Protein AF-0000000083106222 (afdb_homodimer)

Organism: NCBI:txid1720316

Nearest PDB structures (foldseek):
  1y9k-assembly3_C  TM=7.001E-01  e=6.269E-07  Bacillus cereus ATCC 14579
  1yvk-assembly1_D  TM=7.222E-01  e=2.468E-06  Bacillus subtilis subsp. subtilis str. 168
  3pp9-assembly2_B  TM=6.491E-01  e=3.167E-06  Bacillus anthracis str. Ames
  3pp9-assembly1_A-2  TM=6.780E-01  e=5.905E-06  Bacillus anthracis str. Ames
  2ozh-assembly1_A-2  TM=5.572E-01  e=1.933E-04  Xanthomonas campestris pv. campestris

Secondary structure (DSSP, 8-state):
--EEEEE--GGGHHHHHHHHHHHHHHHHHHTT--GGGPPPHHHHHHHHHHHHHHSEEEEEEETTEEEEEEEEEEETTTEEEEEEEEE-GGG-SSSHHHHHHHHHHHHHHHTT--EEEEEE-TT-HHHHHHHHHTT--EEEEEEEEEESSGGG----EEEETTEEEEE-/--EEEEE--GGGHHHHHHHHHHHHHHHHHHTT--GGGPPPHHHHHHHHHHHHHHEEEEEEEETTEEEEEEEEEEETTTEEEEEEEEE-GGG-SSSHHHHHHHHHHHHHHHTT--EEEEEE-TT-HHHHHHHHHTT--EEEEEEEEEESSGGG----EEEETTEEEEE-

Radius of gyration: 21.91 Å; Cα contacts (8 Å, |Δi|>4): 582; chains: 2; bounding box: 45×63×48 Å

Structure (mmCIF, N/CA/C/O backbone):
data_AF-0000000083106222-model_v1
#
loop_
_entity.id
_entity.type
_entity.pdbx_description
1 polymer 'GNAT family N-acetyltransferase'
#
loop_
_atom_site.group_PDB
_atom_site.id
_atom_site.type_symbol
_atom_site.label_atom_id
_atom_site.label_alt_id
_atom_site.label_comp_id
_atom_site.label_asym_id
_atom_site.label_entity_id
_atom_site.label_seq_id
_atom_site.pdbx_PDB_ins_code
_atom_site.Cartn_x
_atom_site.Cartn_y
_atom_site.Cartn_z
_atom_site.occupancy
_atom_site.B_iso_or_equiv
_atom_site.auth_seq_id
_atom_site.auth_comp_id
_atom_site.auth_asym_id
_atom_site.auth_atom_id
_atom_site.pdbx_PDB_model_num
ATOM 1 N N . MET A 1 1 ? 16.375 -31.828 -12.242 1 59.28 1 MET A N 1
ATOM 2 C CA . MET A 1 1 ? 15.461 -31.234 -13.203 1 59.28 1 MET A CA 1
ATOM 3 C C . MET A 1 1 ? 15.289 -29.734 -12.945 1 59.28 1 MET A C 1
ATOM 5 O O . MET A 1 1 ? 15.156 -29.312 -11.797 1 59.28 1 MET A O 1
ATOM 9 N N . LYS A 1 2 ? 15.68 -28.719 -13.93 1 87.12 2 LYS A N 1
ATOM 10 C CA . LYS A 1 2 ? 16.188 -27.406 -13.508 1 87.12 2 LYS A CA 1
ATOM 11 C C . LYS A 1 2 ? 15.094 -26.344 -13.586 1 87.12 2 LYS A C 1
ATOM 13 O O . LYS A 1 2 ? 14.398 -26.25 -14.594 1 87.12 2 LYS A O 1
ATOM 18 N N . MET A 1 3 ? 14.555 -25.828 -12.586 1 96.5 3 MET A N 1
ATOM 19 C CA . MET A 1 3 ? 13.586 -24.734 -12.562 1 96.5 3 MET A CA 1
ATOM 20 C C . MET A 1 3 ? 14.211 -23.438 -13.062 1 96.5 3 MET A C 1
ATOM 22 O O . MET A 1 3 ? 15.383 -23.156 -12.789 1 96.5 3 MET A O 1
ATOM 26 N N . LYS A 1 4 ? 13.438 -22.719 -13.938 1 98 4 LYS A N 1
ATOM 27 C CA . LYS A 1 4 ? 13.891 -21.406 -14.391 1 98 4 LYS A CA 1
ATOM 28 C C . LYS A 1 4 ? 12.734 -20.422 -14.477 1 98 4 LYS A C 1
ATOM 30 O O . LYS A 1 4 ? 11.57 -20.828 -14.461 1 98 4 LYS A O 1
ATOM 35 N N . LEU A 1 5 ? 13.039 -19.141 -14.523 1 98.62 5 LEU A N 1
ATOM 36 C CA . LEU A 1 5 ? 12.078 -18.078 -14.773 1 98.62 5 LEU A CA 1
ATOM 37 C C . LEU A 1 5 ? 12.297 -17.469 -16.141 1 98.62 5 LEU A C 1
ATOM 39 O O . LEU A 1 5 ? 13.43 -17.219 -16.547 1 98.62 5 LEU A O 1
ATOM 43 N N . ARG A 1 6 ? 11.211 -17.312 -16.844 1 98.06 6 ARG A N 1
ATOM 44 C CA . ARG A 1 6 ? 11.266 -16.688 -18.172 1 98.06 6 ARG A CA 1
ATOM 45 C C . ARG A 1 6 ? 10.398 -15.438 -18.219 1 98.06 6 ARG A C 1
ATOM 47 O O . ARG A 1 6 ? 9.219 -15.484 -17.844 1 98.06 6 ARG A O 1
ATOM 54 N N . VAL A 1 7 ? 10.93 -14.312 -18.734 1 98.44 7 VAL A N 1
ATOM 55 C CA . VAL A 1 7 ? 10.148 -13.086 -18.859 1 98.44 7 VAL A CA 1
ATOM 56 C C . VAL A 1 7 ? 9.086 -13.266 -19.938 1 98.44 7 VAL A C 1
ATOM 58 O O . VAL A 1 7 ? 9.383 -13.742 -21.047 1 98.44 7 VAL A O 1
ATOM 61 N N . CYS A 1 8 ? 7.875 -12.914 -19.594 1 98.06 8 CYS A N 1
ATOM 62 C CA . CYS A 1 8 ? 6.746 -13.047 -20.516 1 98.06 8 CYS A CA 1
ATOM 63 C C . CYS A 1 8 ? 6.785 -11.953 -21.578 1 98.06 8 CYS A C 1
ATOM 65 O O . CYS A 1 8 ? 7.328 -10.875 -21.344 1 98.06 8 CYS A O 1
ATOM 67 N N . ASP A 1 9 ? 6.254 -12.297 -22.75 1 97.38 9 ASP A N 1
ATOM 68 C CA . ASP A 1 9 ? 5.926 -11.328 -23.781 1 97.38 9 ASP A CA 1
ATOM 69 C C . ASP A 1 9 ? 4.508 -11.547 -24.312 1 97.38 9 ASP A C 1
ATOM 71 O O . ASP A 1 9 ? 3.75 -12.344 -23.75 1 97.38 9 ASP A O 1
ATOM 75 N N . ASP A 1 10 ? 4.133 -10.789 -25.312 1 96.75 10 ASP A N 1
ATOM 76 C CA . ASP A 1 10 ? 2.758 -10.797 -25.797 1 96.75 10 ASP A CA 1
ATOM 77 C C . ASP A 1 10 ? 2.348 -12.188 -26.266 1 96.75 10 ASP A C 1
ATOM 79 O O . ASP A 1 10 ? 1.172 -12.547 -26.203 1 96.75 10 ASP A O 1
ATOM 83 N N . ASN A 1 11 ? 3.279 -12.977 -26.656 1 97.38 11 ASN A N 1
ATOM 84 C CA . ASN A 1 11 ? 2.986 -14.297 -27.219 1 97.38 11 ASN A CA 1
ATOM 85 C C . ASN A 1 11 ? 2.598 -15.289 -26.125 1 97.38 11 ASN A C 1
ATOM 87 O O . ASN A 1 11 ? 2.1 -16.375 -26.422 1 97.38 11 ASN A O 1
ATOM 91 N N . ASP A 1 12 ? 2.717 -14.875 -24.875 1 98.38 12 ASP A N 1
ATOM 92 C CA . ASP A 1 12 ? 2.471 -15.797 -23.766 1 98.38 12 ASP A CA 1
ATOM 93 C C . ASP A 1 12 ? 1.061 -15.617 -23.219 1 98.38 12 ASP A C 1
ATOM 95 O O . ASP A 1 12 ? 0.71 -16.219 -22.188 1 98.38 12 ASP A O 1
ATOM 99 N N . LYS A 1 13 ? 0.288 -14.828 -23.859 1 98.31 13 LYS A N 1
ATOM 100 C CA . LYS A 1 13 ? -1.042 -14.5 -23.359 1 98.31 13 LYS A CA 1
ATOM 101 C C . LYS A 1 13 ? -1.875 -15.758 -23.141 1 98.31 13 LYS A C 1
ATOM 103 O O . LYS A 1 13 ? -2.539 -15.906 -22.109 1 98.31 13 LYS A O 1
ATOM 108 N N . ASN A 1 14 ? -1.828 -16.641 -24.031 1 97.88 14 ASN A N 1
ATOM 109 C CA . ASN A 1 14 ? -2.645 -17.859 -23.969 1 97.88 14 ASN A CA 1
ATOM 110 C C . ASN A 1 14 ? -2.244 -18.734 -22.781 1 97.88 14 ASN A C 1
ATOM 112 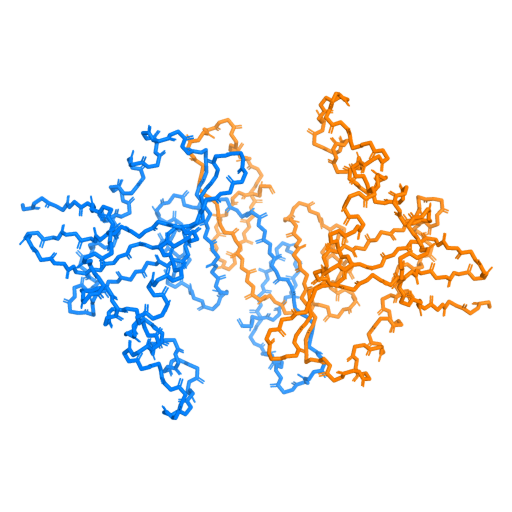O O . ASN A 1 14 ? -3.055 -19.516 -22.281 1 97.88 14 ASN A O 1
ATOM 116 N N . ILE A 1 15 ? -1.027 -18.641 -22.344 1 98 15 ILE A N 1
ATOM 117 C CA . ILE A 1 15 ? -0.522 -19.453 -21.234 1 98 15 ILE A CA 1
ATOM 118 C C . ILE A 1 15 ? -0.836 -18.75 -19.906 1 98 15 ILE A C 1
ATOM 120 O O . ILE A 1 15 ? -1.285 -19.391 -18.953 1 98 15 ILE A O 1
ATOM 124 N N . VAL A 1 16 ? -0.695 -17.453 -19.859 1 98.62 16 VAL A N 1
ATOM 125 C CA . VAL A 1 16 ? -0.716 -16.719 -18.594 1 98.62 16 VAL A CA 1
ATOM 126 C C . VAL A 1 16 ? -2.148 -16.312 -18.266 1 98.62 16 VAL A C 1
ATOM 128 O O . VAL A 1 16 ? -2.551 -16.328 -17.094 1 98.62 16 VAL A O 1
ATOM 131 N N . ALA A 1 17 ? -2.945 -15.969 -19.25 1 98.75 17 ALA A N 1
ATOM 132 C CA . ALA A 1 17 ? -4.293 -15.453 -19.031 1 98.75 17 ALA A CA 1
ATOM 133 C C . ALA A 1 17 ? -5.145 -16.453 -18.266 1 98.75 17 ALA A C 1
ATOM 135 O O . ALA A 1 17 ? -5.805 -16.109 -17.281 1 98.75 17 ALA A O 1
ATOM 136 N N . PRO A 1 18 ? -5.141 -17.734 -18.656 1 98.44 18 PRO A N 1
ATOM 137 C CA . PRO A 1 18 ? -5.906 -18.703 -17.859 1 98.44 18 PRO A CA 1
ATOM 138 C C . PRO A 1 18 ? -5.434 -18.797 -16.406 1 98.44 18 PRO A C 1
ATOM 140 O O . PRO A 1 18 ? -6.242 -19.031 -15.508 1 98.44 18 PRO A O 1
ATOM 143 N N . MET A 1 19 ? -4.16 -18.641 -16.203 1 98.62 19 MET A N 1
ATOM 144 C CA . MET A 1 19 ? -3.627 -18.672 -14.844 1 98.62 19 MET A CA 1
ATOM 145 C C . MET A 1 19 ? -4.102 -17.453 -14.047 1 98.62 19 MET A C 1
ATOM 147 O O . MET A 1 19 ? -4.402 -17.562 -12.859 1 98.62 19 MET A O 1
ATOM 151 N N . ILE A 1 20 ? -4.145 -16.312 -14.703 1 98.62 20 ILE A N 1
ATOM 152 C CA . ILE A 1 20 ? -4.656 -15.102 -14.062 1 98.62 20 ILE A CA 1
ATOM 153 C C . ILE A 1 20 ? -6.105 -15.312 -13.633 1 98.62 20 ILE A C 1
ATOM 155 O O . ILE A 1 20 ? -6.488 -14.969 -12.516 1 98.62 20 ILE A O 1
ATOM 159 N N . VAL A 1 21 ? -6.863 -15.93 -14.516 1 98.25 21 VAL A N 1
ATOM 160 C CA . VAL A 1 21 ? -8.258 -16.219 -14.219 1 98.25 21 VAL A CA 1
ATOM 161 C C . VAL A 1 21 ? -8.352 -17.109 -12.984 1 98.25 21 VAL A C 1
ATOM 163 O O . VAL A 1 21 ? -9.156 -16.859 -12.086 1 98.25 21 VAL A O 1
ATOM 166 N N . GLU A 1 22 ? -7.539 -18.125 -12.914 1 97.56 22 GLU A N 1
ATOM 167 C CA . GLU A 1 22 ? -7.539 -19.031 -11.766 1 97.56 22 GLU A CA 1
ATOM 168 C C . GLU A 1 22 ? -7.172 -18.281 -10.484 1 97.56 22 GLU A C 1
ATOM 170 O O . GLU A 1 22 ? -7.789 -18.5 -9.438 1 97.56 22 GLU A O 1
ATOM 175 N N . LEU A 1 23 ? -6.219 -17.438 -10.586 1 97.25 23 LEU A N 1
ATOM 176 C CA . LEU A 1 23 ? -5.789 -16.641 -9.445 1 97.25 23 LEU A CA 1
ATOM 177 C C . LEU A 1 23 ? -6.926 -15.758 -8.938 1 97.25 23 LEU A C 1
ATOM 179 O O . LEU A 1 23 ? -7.25 -15.773 -7.746 1 97.25 23 LEU A O 1
ATOM 183 N N . MET A 1 24 ? -7.531 -15.016 -9.867 1 96.31 24 MET A N 1
ATOM 184 C CA . MET A 1 24 ? -8.602 -14.094 -9.508 1 96.31 24 MET A CA 1
ATOM 185 C C . MET A 1 24 ? -9.797 -14.844 -8.914 1 96.31 24 MET A C 1
ATOM 187 O O . MET A 1 24 ? -10.367 -14.422 -7.914 1 96.31 24 MET A O 1
ATOM 191 N N . ASN A 1 25 ? -10.094 -15.945 -9.469 1 94.94 25 ASN A N 1
ATOM 192 C CA . ASN A 1 25 ? -11.258 -16.703 -9.023 1 94.94 25 ASN A CA 1
ATOM 193 C C . ASN A 1 25 ? -10.969 -17.438 -7.715 1 94.94 25 ASN A C 1
ATOM 195 O O . ASN A 1 25 ? -11.891 -17.703 -6.938 1 94.94 25 ASN A O 1
ATOM 199 N N . TYR A 1 26 ? -9.734 -17.797 -7.504 1 91.94 26 TYR A N 1
ATOM 200 C CA . TYR A 1 26 ? -9.359 -18.328 -6.191 1 91.94 26 TYR A CA 1
ATOM 201 C C . TYR A 1 26 ? -9.688 -17.312 -5.094 1 91.94 26 TYR A C 1
ATOM 203 O O . TYR A 1 26 ? -10.281 -17.688 -4.074 1 91.94 26 TYR A O 1
ATOM 211 N N . HIS A 1 27 ? -9.383 -16.062 -5.289 1 90.06 27 HIS A N 1
ATOM 212 C CA . HIS A 1 27 ? -9.656 -15 -4.32 1 90.06 27 HIS A CA 1
ATOM 213 C C . HIS A 1 27 ? -11.156 -14.781 -4.152 1 90.06 27 HIS A C 1
ATOM 215 O O . HIS A 1 27 ? -11.633 -14.578 -3.033 1 90.06 27 HIS A O 1
ATOM 221 N N . ARG A 1 28 ? -11.867 -14.867 -5.262 1 90.5 28 ARG A N 1
ATOM 222 C CA . ARG A 1 28 ? -13.312 -14.695 -5.219 1 90.5 28 ARG A CA 1
ATOM 223 C C . ARG A 1 28 ? -13.977 -15.82 -4.434 1 90.5 28 ARG A C 1
ATOM 225 O O . ARG A 1 28 ? -14.969 -15.594 -3.732 1 90.5 28 ARG A O 1
ATOM 232 N N . ARG A 1 29 ? -13.445 -16.969 -4.629 1 89.25 29 ARG A N 1
ATOM 233 C CA . ARG A 1 29 ? -13.953 -18.109 -3.875 1 89.25 29 ARG A CA 1
ATOM 234 C C . ARG A 1 29 ? -13.742 -17.922 -2.377 1 89.25 29 ARG A C 1
ATOM 236 O O . ARG A 1 29 ? -14.641 -18.172 -1.577 1 89.25 29 ARG A O 1
ATOM 243 N N . LEU A 1 30 ? -12.609 -17.469 -1.956 1 85.06 30 LEU A N 1
ATOM 244 C CA . LEU A 1 30 ? -12.281 -17.234 -0.555 1 85.06 30 LEU A CA 1
ATOM 245 C C . LEU A 1 30 ? -13.219 -16.203 0.064 1 85.06 30 LEU A C 1
ATOM 247 O O . LEU A 1 30 ? -13.57 -16.312 1.242 1 85.06 30 LEU A O 1
ATOM 251 N N . THR A 1 31 ? -13.688 -15.227 -0.733 1 82 31 THR A N 1
ATOM 252 C CA . THR A 1 31 ? -14.555 -14.172 -0.223 1 82 31 THR A CA 1
ATOM 253 C C . THR A 1 31 ? -16.016 -14.516 -0.444 1 82 31 THR A C 1
ATOM 255 O O . THR A 1 31 ? -16.906 -13.688 -0.213 1 82 31 THR A O 1
ATOM 258 N N . LYS A 1 32 ? -16.344 -15.742 -0.971 1 86.25 32 LYS A N 1
ATOM 259 C CA . LYS A 1 32 ? -17.688 -16.25 -1.229 1 86.25 32 LYS A CA 1
ATOM 260 C C . LYS A 1 32 ? -18.453 -15.32 -2.164 1 86.25 32 LYS A C 1
ATOM 262 O O . LYS A 1 32 ? -19.641 -15.055 -1.949 1 86.25 32 LYS A O 1
ATOM 267 N N . SER A 1 33 ? -17.734 -14.812 -3.148 1 87.88 33 SER A N 1
ATOM 268 C CA . SER A 1 33 ? -18.375 -13.961 -4.145 1 87.88 33 SER A CA 1
ATOM 269 C C . SER A 1 33 ? -19.297 -14.773 -5.059 1 87.88 33 SER A C 1
ATOM 271 O O . SER A 1 33 ? -18.953 -15.898 -5.438 1 87.88 33 SER A O 1
ATOM 273 N N . PRO A 1 34 ? -20.406 -14.141 -5.445 1 90.69 34 PRO A N 1
ATOM 274 C CA . PRO A 1 34 ? -21.281 -14.836 -6.406 1 90.69 34 PRO A CA 1
ATOM 275 C C . PRO A 1 34 ? -20.578 -15.125 -7.73 1 90.69 34 PRO A C 1
ATOM 277 O O . PRO A 1 34 ? -19.672 -14.383 -8.125 1 90.69 34 PRO A O 1
ATOM 280 N N . GLN A 1 35 ? -20.984 -16.172 -8.391 1 88.12 35 GLN A N 1
ATOM 281 C CA . GLN A 1 35 ? -20.328 -16.672 -9.602 1 88.12 35 GLN A CA 1
ATOM 282 C C . GLN A 1 35 ? -20.391 -15.633 -10.719 1 88.12 35 GLN A C 1
ATOM 284 O O . GLN A 1 35 ? -19.516 -15.57 -11.57 1 88.12 35 GLN A O 1
ATOM 289 N N . GLU A 1 36 ? -21.438 -14.875 -10.625 1 89.44 36 GLU A N 1
ATOM 290 C CA . GLU A 1 36 ? -21.609 -13.867 -11.672 1 89.44 36 GLU A CA 1
ATOM 291 C C . GLU A 1 36 ? -20.453 -12.867 -11.672 1 89.44 36 GLU A C 1
ATOM 293 O O . GLU A 1 36 ? -20.234 -12.156 -12.656 1 89.44 36 GLU A O 1
ATOM 298 N N . TYR A 1 37 ? -19.641 -12.867 -10.672 1 87.62 37 TYR A N 1
ATOM 299 C CA . TYR A 1 37 ? -18.531 -11.922 -10.57 1 87.62 37 TYR A CA 1
ATOM 300 C C . TYR A 1 37 ? -17.203 -12.617 -10.828 1 87.62 37 TYR A C 1
ATOM 302 O O . TYR A 1 37 ? -16.141 -12.008 -10.68 1 87.62 37 TYR A O 1
ATOM 310 N N . TRP A 1 38 ? -17.328 -13.82 -11.289 1 91.88 38 TRP A N 1
ATOM 311 C CA . TRP A 1 38 ? -16.094 -14.555 -11.516 1 91.88 38 TRP A CA 1
ATOM 312 C C . TRP A 1 38 ? -15.391 -14.07 -12.789 1 91.88 38 TRP A C 1
ATOM 314 O O . TRP A 1 38 ? -16.047 -13.719 -13.766 1 91.88 38 TRP A O 1
ATOM 324 N N . CYS A 1 39 ? -14.125 -14.031 -12.672 1 95 39 CYS A N 1
ATOM 325 C CA . CYS A 1 39 ? -13.266 -13.562 -13.758 1 95 39 CYS A CA 1
ATOM 326 C C . CYS A 1 39 ? -13.383 -14.469 -14.977 1 95 39 CYS A C 1
ATOM 328 O O . CYS A 1 39 ? -13.32 -15.695 -14.852 1 95 39 CYS A O 1
ATOM 330 N N . THR A 1 40 ? -13.562 -13.891 -16.188 1 97.19 40 THR A N 1
ATOM 331 C CA . THR A 1 40 ? -13.625 -14.609 -17.453 1 97.19 40 THR A CA 1
ATOM 332 C C . THR A 1 40 ? -12.258 -14.617 -18.141 1 97.19 40 THR A C 1
ATOM 334 O O . THR A 1 40 ? -11.336 -13.938 -17.703 1 97.19 40 THR A O 1
ATOM 337 N N . ILE A 1 41 ? -12.195 -15.414 -19.203 1 97.94 41 ILE A N 1
ATOM 338 C CA . ILE A 1 41 ? -10.938 -15.484 -19.938 1 97.94 41 ILE A CA 1
ATOM 339 C C . ILE A 1 41 ? -10.648 -14.133 -20.594 1 97.94 41 ILE A C 1
ATOM 341 O O . ILE A 1 41 ? -9.492 -13.711 -20.672 1 97.94 41 ILE A O 1
ATOM 345 N N . GLU A 1 42 ? -11.633 -13.484 -21.062 1 98 42 GLU A N 1
ATOM 346 C CA . GLU A 1 42 ? -11.469 -12.164 -21.656 1 98 42 GLU A CA 1
ATOM 347 C C . GLU A 1 42 ? -10.898 -11.172 -20.641 1 98 42 GLU A C 1
ATOM 349 O O . GLU A 1 42 ? -10 -10.391 -20.953 1 98 42 GLU A O 1
ATOM 354 N N . GLU A 1 43 ? -11.398 -11.242 -19.438 1 97.56 43 GLU A N 1
ATOM 355 C CA . GLU A 1 43 ? -10.891 -10.398 -18.359 1 97.56 43 GLU A CA 1
ATOM 356 C C . GLU A 1 43 ? -9.453 -10.758 -18 1 97.56 43 GLU A C 1
ATOM 358 O O . GLU A 1 43 ? -8.641 -9.875 -17.719 1 97.56 43 GLU A O 1
ATOM 363 N N . GLY A 1 44 ? -9.203 -12.016 -17.984 1 98.38 44 GLY A N 1
ATOM 364 C CA . GLY A 1 44 ? -7.84 -12.461 -17.766 1 98.38 44 GLY A CA 1
ATOM 365 C C . GLY A 1 44 ? -6.871 -11.953 -18.812 1 98.38 44 GLY A C 1
ATOM 366 O O . GLY A 1 44 ? -5.75 -11.547 -18.5 1 98.38 44 GLY A O 1
ATOM 367 N N . GLU A 1 45 ? -7.309 -11.953 -20.047 1 98.5 45 GLU A N 1
ATOM 368 C CA . GLU A 1 45 ? -6.5 -11.453 -21.156 1 98.5 45 GLU A CA 1
ATOM 369 C C . GLU A 1 45 ? -6.246 -9.953 -21.016 1 98.5 45 GLU A C 1
ATOM 371 O O . GLU A 1 45 ? -5.137 -9.477 -21.266 1 98.5 45 GLU A O 1
ATOM 376 N N . LYS A 1 46 ? -7.246 -9.281 -20.656 1 98.31 46 LYS A N 1
ATOM 377 C CA . LYS A 1 46 ? -7.094 -7.848 -20.422 1 98.31 46 LYS A CA 1
ATOM 378 C C . LYS A 1 46 ? -6.109 -7.578 -19.281 1 98.31 46 LYS A C 1
ATOM 380 O O . LYS A 1 46 ? -5.289 -6.66 -19.375 1 98.31 46 LYS A O 1
ATOM 385 N N . SER A 1 47 ? -6.297 -8.359 -18.234 1 98.19 47 SER A N 1
ATOM 386 C CA . SER A 1 47 ? -5.363 -8.227 -17.125 1 98.19 47 SER A CA 1
ATOM 387 C C . SER A 1 47 ? -3.93 -8.492 -17.562 1 98.19 47 SER A C 1
ATOM 389 O O . SER A 1 47 ? -3.012 -7.758 -17.188 1 98.19 47 SER A O 1
ATOM 391 N N . PHE A 1 48 ? -3.748 -9.477 -18.344 1 98.62 48 PHE A N 1
ATOM 392 C CA . PHE A 1 48 ? -2.43 -9.805 -18.875 1 98.62 48 PHE A CA 1
ATOM 393 C C . PHE A 1 48 ? -1.834 -8.609 -19.625 1 98.62 48 PHE A C 1
ATOM 395 O O . PHE A 1 48 ? -0.689 -8.227 -19.375 1 98.62 48 PHE A O 1
ATOM 402 N N . ASP A 1 49 ? -2.6 -8.016 -20.5 1 98.5 49 ASP A N 1
ATOM 403 C CA . ASP A 1 49 ? -2.15 -6.875 -21.297 1 98.5 49 ASP A CA 1
ATOM 404 C C . ASP A 1 49 ? -1.768 -5.699 -20.391 1 98.5 49 ASP A C 1
ATOM 406 O O . ASP A 1 49 ? -0.733 -5.062 -20.609 1 98.5 49 ASP A O 1
ATOM 410 N N . SER A 1 50 ? -2.598 -5.488 -19.438 1 98.25 50 SER A N 1
ATOM 411 C CA . SER A 1 50 ? -2.338 -4.398 -18.5 1 98.25 50 SER A CA 1
ATOM 412 C C . SER A 1 50 ? -1.074 -4.652 -17.688 1 98.25 50 SER A C 1
ATOM 414 O O . SER A 1 50 ? -0.252 -3.752 -17.516 1 98.25 50 SER A O 1
ATOM 416 N N . TRP A 1 51 ? -0.944 -5.863 -17.219 1 98.44 51 TRP A N 1
ATOM 417 C CA . TRP A 1 51 ? 0.203 -6.23 -16.391 1 98.44 51 TRP A CA 1
ATOM 418 C C . TRP A 1 51 ? 1.503 -6.09 -17.188 1 98.44 51 TRP A C 1
ATOM 420 O O . TRP A 1 51 ? 2.518 -5.645 -16.641 1 98.44 51 TRP A O 1
ATOM 430 N N . LEU A 1 52 ? 1.475 -6.438 -18.422 1 97.88 52 LEU A N 1
ATOM 431 C CA . LEU A 1 52 ? 2.668 -6.348 -19.266 1 97.88 52 LEU A CA 1
ATOM 432 C C . LEU A 1 52 ? 3.082 -4.891 -19.469 1 97.88 52 LEU A C 1
ATOM 434 O O . LEU A 1 52 ? 4.27 -4.594 -19.594 1 97.88 52 LEU A O 1
ATOM 438 N N . LYS A 1 53 ? 2.137 -4.031 -19.5 1 97.19 53 LYS A N 1
ATOM 439 C CA . LYS A 1 53 ? 2.398 -2.605 -19.688 1 97.19 53 LYS A CA 1
ATOM 440 C C . LYS A 1 53 ? 2.941 -1.979 -18.406 1 97.19 53 LYS A C 1
ATOM 442 O O . LYS A 1 53 ? 3.762 -1.06 -18.453 1 97.19 53 LYS A O 1
ATOM 447 N N . GLU A 1 54 ? 2.541 -2.508 -17.281 1 97.44 54 GLU A N 1
ATOM 448 C CA . GLU A 1 54 ? 2.764 -1.828 -16.016 1 97.44 54 GLU A CA 1
ATOM 449 C C . GLU A 1 54 ? 3.918 -2.463 -15.242 1 97.44 54 GLU A C 1
ATOM 451 O O . GLU A 1 54 ? 4.477 -1.845 -14.336 1 97.44 54 GLU A O 1
ATOM 456 N N . GLY A 1 55 ? 4.168 -3.666 -15.508 1 98.44 55 GLY A N 1
ATOM 457 C CA . GLY A 1 55 ? 5.18 -4.406 -14.766 1 98.44 55 GLY A CA 1
ATOM 458 C C . GLY A 1 55 ? 5.816 -5.52 -15.578 1 98.44 55 GLY A C 1
ATOM 459 O O . GLY A 1 55 ? 6.004 -5.383 -16.797 1 98.44 55 GLY A O 1
ATOM 460 N N . ARG A 1 56 ? 6.277 -6.535 -14.891 1 98.69 56 ARG A N 1
ATOM 461 C CA . ARG A 1 56 ? 6.945 -7.668 -15.523 1 98.69 56 ARG A CA 1
ATOM 462 C C . ARG A 1 56 ? 6.402 -8.992 -14.992 1 98.69 56 ARG A C 1
ATOM 464 O O . ARG A 1 56 ? 6.238 -9.164 -13.781 1 98.69 56 ARG A O 1
ATOM 471 N N . ILE A 1 57 ? 6.07 -9.867 -15.953 1 98.88 57 ILE A N 1
ATOM 472 C CA . ILE A 1 57 ? 5.609 -11.203 -15.609 1 98.88 57 ILE A CA 1
ATOM 473 C C . ILE A 1 57 ? 6.727 -12.219 -15.844 1 98.88 57 ILE A C 1
ATOM 475 O O . ILE A 1 57 ? 7.34 -12.234 -16.922 1 98.88 57 ILE A O 1
ATOM 479 N N . TYR A 1 58 ? 7.059 -12.992 -14.852 1 98.81 58 TYR A N 1
ATOM 480 C CA . TYR A 1 58 ? 7.984 -14.117 -14.977 1 98.81 58 TYR A CA 1
ATOM 481 C C . TYR A 1 58 ? 7.234 -15.445 -14.953 1 98.81 58 TYR A C 1
ATOM 483 O O . TYR A 1 58 ? 6.633 -15.812 -13.938 1 98.81 58 TYR A O 1
ATOM 491 N N . LEU A 1 59 ? 7.305 -16.172 -16.031 1 98.75 59 LEU A N 1
ATOM 492 C CA . LEU A 1 59 ? 6.777 -17.531 -16.062 1 98.75 59 LEU A CA 1
ATOM 493 C C . LEU A 1 59 ? 7.699 -18.484 -15.305 1 98.75 59 LEU A C 1
ATOM 495 O O . LEU A 1 59 ? 8.922 -18.422 -15.453 1 98.75 59 LEU A O 1
ATOM 499 N N . ILE A 1 60 ? 7.086 -19.266 -14.484 1 98.69 60 ILE A N 1
ATOM 500 C CA . ILE A 1 60 ? 7.832 -20.297 -13.773 1 98.69 60 ILE A CA 1
ATOM 501 C C . ILE A 1 60 ? 7.809 -21.594 -14.578 1 98.69 60 ILE A C 1
ATOM 503 O O . ILE A 1 60 ? 6.746 -22.188 -14.781 1 98.69 60 ILE A O 1
ATOM 507 N N . VAL A 1 61 ? 9.008 -22.031 -14.977 1 98.19 61 VAL A N 1
ATOM 508 C CA . VAL A 1 61 ? 9.133 -23.234 -15.789 1 98.19 61 VAL A CA 1
ATOM 509 C C . VAL A 1 61 ? 9.828 -24.328 -14.992 1 98.19 61 VAL A C 1
ATOM 511 O O . VAL A 1 61 ? 10.93 -24.125 -14.469 1 98.19 61 VAL A O 1
ATOM 514 N N . ASN A 1 62 ? 9.102 -25.375 -14.781 1 97.12 62 ASN A N 1
ATOM 515 C CA . ASN A 1 62 ? 9.641 -26.547 -14.086 1 97.12 62 ASN A CA 1
ATOM 516 C C . ASN A 1 62 ? 9.625 -27.781 -14.977 1 97.12 62 ASN A C 1
ATOM 518 O O . ASN A 1 62 ? 8.547 -28.281 -15.336 1 97.12 62 ASN A O 1
ATOM 522 N N . ASN A 1 63 ? 10.805 -28.312 -15.375 1 95.19 63 ASN A N 1
ATOM 523 C CA . ASN A 1 63 ? 10.945 -29.484 -16.234 1 95.19 63 ASN A CA 1
ATOM 524 C C . ASN A 1 63 ? 10.164 -29.312 -17.531 1 95.19 63 ASN A C 1
ATOM 526 O O . ASN A 1 63 ? 9.43 -30.219 -17.938 1 95.19 63 ASN A O 1
ATOM 530 N N . GLY A 1 64 ? 10.172 -28.125 -18.047 1 94.69 64 GLY A N 1
ATOM 531 C CA . GLY A 1 64 ? 9.57 -27.828 -19.328 1 94.69 64 GLY A CA 1
ATOM 532 C C . GLY A 1 64 ? 8.109 -27.406 -19.234 1 94.69 64 GLY A C 1
ATOM 533 O O . GLY A 1 64 ? 7.539 -26.891 -20.188 1 94.69 64 GLY A O 1
ATOM 534 N N . ASP A 1 65 ? 7.566 -27.594 -18.016 1 96.62 65 ASP A N 1
ATOM 535 C CA . ASP A 1 65 ? 6.164 -27.25 -17.812 1 96.62 65 ASP A CA 1
ATOM 536 C C . ASP A 1 65 ? 6.027 -25.844 -17.234 1 96.62 65 ASP A C 1
ATOM 538 O O . ASP A 1 65 ? 6.793 -25.453 -16.344 1 96.62 65 ASP A O 1
ATOM 542 N N . TYR A 1 66 ? 5.086 -25.062 -17.812 1 97.88 66 TYR A N 1
ATOM 543 C CA . TYR A 1 66 ? 4.707 -23.812 -17.188 1 97.88 66 TYR A CA 1
ATOM 544 C C . TYR A 1 66 ? 3.795 -24.047 -15.984 1 97.88 66 TYR A C 1
ATOM 546 O O . TYR A 1 66 ? 2.648 -24.469 -16.141 1 97.88 66 TYR A O 1
ATOM 554 N N . ILE A 1 67 ? 4.273 -23.719 -14.781 1 98.12 67 ILE A N 1
ATOM 555 C CA . ILE A 1 67 ? 3.533 -24.188 -13.617 1 98.12 67 ILE A CA 1
ATOM 556 C C . ILE A 1 67 ? 2.986 -22.984 -12.836 1 98.12 67 ILE A C 1
ATOM 558 O O . ILE A 1 67 ? 2.277 -23.156 -11.844 1 98.12 67 ILE A O 1
ATOM 562 N N . GLY A 1 68 ? 3.33 -21.719 -13.234 1 98.62 68 GLY A N 1
ATOM 563 C CA . GLY A 1 68 ? 2.898 -20.531 -12.523 1 98.62 68 GLY A CA 1
ATOM 564 C C . GLY A 1 68 ? 3.576 -19.266 -13.008 1 98.62 68 GLY A C 1
ATOM 565 O O . GLY A 1 68 ? 4.145 -19.25 -14.102 1 98.62 68 GLY A O 1
ATOM 566 N N . PHE A 1 69 ? 3.443 -18.188 -12.234 1 98.88 69 PHE A N 1
ATOM 567 C CA . PHE A 1 69 ? 4.078 -16.938 -12.625 1 98.88 69 PHE A CA 1
ATOM 568 C C . PHE A 1 69 ? 4.309 -16.047 -11.414 1 98.88 69 PHE A C 1
ATOM 570 O O . PHE A 1 69 ? 3.721 -16.266 -10.352 1 98.88 69 PHE A O 1
ATOM 577 N N . PHE A 1 70 ? 5.27 -15.141 -11.555 1 98.88 70 PHE A N 1
ATOM 578 C CA . PHE A 1 70 ? 5.371 -13.938 -10.734 1 98.88 70 PHE A CA 1
ATOM 579 C C . PHE A 1 70 ? 4.902 -12.711 -11.508 1 98.88 70 PHE A C 1
ATOM 581 O O . PHE A 1 70 ? 5.172 -12.586 -12.703 1 98.88 70 PHE A O 1
ATOM 588 N N . TYR A 1 71 ? 4.203 -11.875 -10.898 1 98.88 71 TYR A N 1
ATOM 589 C CA . TYR A 1 71 ? 3.973 -10.531 -11.43 1 98.88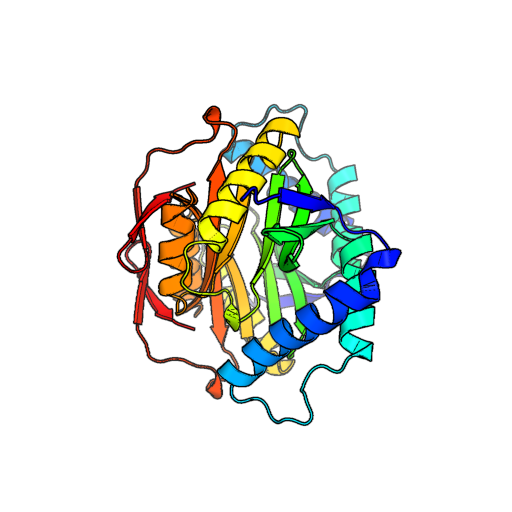 71 TYR A CA 1
ATOM 590 C C . TYR A 1 71 ? 4.59 -9.477 -10.523 1 98.88 71 TYR A C 1
ATOM 592 O O . TYR A 1 71 ? 4.301 -9.422 -9.328 1 98.88 71 TYR A O 1
ATOM 600 N N . LEU A 1 72 ? 5.523 -8.641 -11.094 1 98.88 72 LEU A N 1
ATOM 601 C CA . LEU A 1 72 ? 6.215 -7.598 -10.344 1 98.88 72 LEU A CA 1
ATOM 602 C C . LEU A 1 72 ? 5.973 -6.23 -10.969 1 98.88 72 LEU A C 1
ATOM 604 O O . LEU A 1 72 ? 5.844 -6.113 -12.188 1 98.88 72 LEU A O 1
ATOM 608 N N . GLU A 1 73 ? 5.891 -5.281 -10.141 1 98.62 73 GLU A N 1
ATOM 609 C CA . GLU A 1 73 ? 6 -3.885 -10.555 1 98.62 73 GLU A CA 1
ATOM 610 C C . GLU A 1 73 ? 7.281 -3.252 -10.016 1 98.62 73 GLU A C 1
ATOM 612 O O . GLU A 1 73 ? 7.824 -3.705 -9 1 98.62 73 GLU A O 1
ATOM 617 N N . PHE A 1 74 ? 7.711 -2.238 -10.703 1 97.88 74 PHE A N 1
ATOM 618 C CA . PHE A 1 74 ? 8.969 -1.601 -10.344 1 97.88 74 PHE A CA 1
ATOM 619 C C . PHE A 1 74 ? 8.766 -0.118 -10.055 1 97.88 74 PHE A C 1
ATOM 621 O O . PHE A 1 74 ? 7.922 0.529 -10.68 1 97.88 74 PHE A O 1
ATOM 628 N N . GLY A 1 75 ? 9.414 0.34 -9.055 1 93.56 75 GLY A N 1
ATOM 629 C CA . GLY A 1 75 ? 9.25 1.732 -8.672 1 93.56 75 GLY A CA 1
ATOM 630 C C . GLY A 1 75 ? 10.562 2.447 -8.43 1 93.56 75 GLY A C 1
ATOM 631 O O . GLY A 1 75 ? 11.602 2.049 -8.961 1 93.56 75 GLY A O 1
ATOM 632 N N . GLY A 1 76 ? 10.422 3.609 -7.781 1 86.56 76 GLY A N 1
ATOM 633 C CA . GLY A 1 76 ? 11.602 4.418 -7.508 1 86.56 76 GLY A CA 1
ATOM 634 C C . GLY A 1 76 ? 12.633 3.699 -6.66 1 86.56 76 GLY A C 1
ATOM 635 O O . GLY A 1 76 ? 12.344 2.65 -6.078 1 86.56 76 GLY A O 1
ATOM 636 N N . ASN A 1 77 ? 13.953 4.184 -6.637 1 88.56 77 ASN A N 1
ATOM 637 C CA . ASN A 1 77 ? 15.062 3.68 -5.836 1 88.56 77 ASN A CA 1
ATOM 638 C C . ASN A 1 77 ? 15.383 2.229 -6.18 1 88.56 77 ASN A C 1
ATOM 640 O O . ASN A 1 77 ? 15.766 1.448 -5.305 1 88.56 77 ASN A O 1
ATOM 644 N N . ASN A 1 78 ? 15.086 1.815 -7.449 1 95.88 78 ASN A N 1
ATOM 645 C CA . ASN A 1 78 ? 15.328 0.458 -7.93 1 95.88 78 ASN A CA 1
ATOM 646 C C . ASN A 1 78 ? 14.688 -0.581 -7.012 1 95.88 78 ASN A C 1
ATOM 648 O O . ASN A 1 78 ? 15.336 -1.558 -6.633 1 95.88 78 ASN A O 1
ATOM 652 N N . ALA A 1 79 ? 13.555 -0.288 -6.605 1 97.88 79 ALA A N 1
ATOM 653 C CA . ALA A 1 79 ? 12.781 -1.22 -5.797 1 97.88 79 ALA A CA 1
ATOM 654 C C . ALA A 1 79 ? 11.766 -1.974 -6.648 1 97.88 79 ALA A C 1
ATOM 656 O O . ALA A 1 79 ? 11.406 -1.525 -7.742 1 97.88 79 ALA A O 1
ATOM 657 N N . ALA A 1 80 ? 11.352 -3.094 -6.184 1 98.69 80 ALA A N 1
ATOM 658 C CA . ALA A 1 80 ? 10.336 -3.895 -6.859 1 98.69 80 ALA A CA 1
ATOM 659 C C . ALA A 1 80 ? 9.25 -4.348 -5.883 1 98.69 80 ALA A C 1
ATOM 661 O O . ALA A 1 80 ? 9.5 -4.441 -4.676 1 98.69 80 ALA A O 1
ATOM 662 N N . TRP A 1 81 ? 8.094 -4.543 -6.359 1 98.81 81 TRP A N 1
ATOM 663 C CA . TRP A 1 81 ? 6.961 -5.055 -5.598 1 98.81 81 TRP A CA 1
ATOM 664 C C . TRP A 1 81 ? 6.457 -6.367 -6.184 1 98.81 81 TRP A C 1
ATOM 666 O O . TRP A 1 81 ? 6.098 -6.434 -7.363 1 98.81 81 TRP A O 1
ATOM 676 N N . LEU A 1 82 ? 6.492 -7.371 -5.359 1 98.88 82 LEU A N 1
ATOM 677 C CA . LEU A 1 82 ? 5.859 -8.633 -5.727 1 98.88 82 LEU A CA 1
ATOM 678 C C . LEU A 1 82 ? 4.344 -8.547 -5.578 1 98.88 82 LEU A C 1
ATOM 680 O O . LEU A 1 82 ? 3.818 -8.641 -4.465 1 98.88 82 LEU A O 1
ATOM 684 N N . GLU A 1 83 ? 3.682 -8.453 -6.711 1 98.44 83 GLU A N 1
ATOM 685 C CA . GLU A 1 83 ? 2.234 -8.266 -6.703 1 98.44 83 GLU A CA 1
ATOM 686 C C . GLU A 1 83 ? 1.502 -9.602 -6.59 1 98.44 83 GLU A C 1
ATOM 688 O O . GLU A 1 83 ? 0.487 -9.695 -5.898 1 98.44 83 GLU A O 1
ATOM 693 N N . ASP A 1 84 ? 2.018 -10.555 -7.316 1 98 84 ASP A N 1
ATOM 694 C CA . ASP A 1 84 ? 1.366 -11.859 -7.297 1 98 84 ASP A CA 1
ATOM 695 C C . ASP A 1 84 ? 2.385 -12.984 -7.469 1 98 84 ASP A C 1
ATOM 697 O O . ASP A 1 84 ? 3.338 -12.852 -8.242 1 98 84 ASP A O 1
ATOM 701 N N . LEU A 1 85 ? 2.223 -13.969 -6.75 1 98 85 LEU A N 1
ATOM 702 C CA . LEU A 1 85 ? 2.811 -15.289 -6.953 1 98 85 LEU A CA 1
ATOM 703 C C . LEU A 1 85 ? 1.725 -16.344 -7.117 1 98 85 LEU A C 1
ATOM 705 O O . LEU A 1 85 ? 0.868 -16.5 -6.246 1 98 85 LEU A O 1
ATOM 709 N N . PHE A 1 86 ? 1.775 -16.922 -8.266 1 98.12 86 PHE A N 1
ATOM 710 C CA . PHE A 1 86 ? 0.766 -17.938 -8.539 1 98.12 86 PHE A CA 1
ATOM 711 C C . PHE A 1 86 ? 1.417 -19.234 -8.992 1 98.12 86 PHE A C 1
ATOM 713 O O . PHE A 1 86 ? 2.305 -19.219 -9.852 1 98.12 86 PHE A O 1
ATOM 720 N N . ILE A 1 87 ? 1.031 -20.312 -8.383 1 97.62 87 ILE A N 1
ATOM 721 C CA . ILE A 1 87 ? 1.405 -21.672 -8.781 1 97.62 87 ILE A CA 1
ATOM 722 C C . ILE A 1 87 ? 0.148 -22.5 -8.992 1 97.62 87 ILE A C 1
ATOM 724 O O . ILE A 1 87 ? -0.771 -22.484 -8.172 1 97.62 87 ILE A O 1
ATOM 728 N N . LEU A 1 88 ? 0.119 -23.219 -10.102 1 97.44 88 LEU A N 1
ATOM 729 C CA . LEU A 1 88 ? -0.998 -24.125 -10.367 1 97.44 88 LEU A CA 1
ATOM 730 C C . LEU A 1 88 ? -1.229 -25.062 -9.195 1 97.44 88 LEU A C 1
ATOM 732 O O . LEU A 1 88 ? -0.272 -25.562 -8.594 1 97.44 88 LEU A O 1
ATOM 736 N N . GLU A 1 89 ? -2.445 -25.344 -8.953 1 95.06 89 GLU A N 1
ATOM 737 C CA . GLU A 1 89 ? -2.855 -26.094 -7.77 1 95.06 89 GLU A CA 1
ATOM 738 C C . GLU A 1 89 ? -2.141 -27.438 -7.691 1 95.06 89 GLU A C 1
ATOM 740 O O . GLU A 1 89 ? -1.646 -27.828 -6.629 1 95.06 89 GLU A O 1
ATOM 745 N N . LYS A 1 90 ? -2.029 -28.156 -8.789 1 95 90 LYS A N 1
ATOM 746 C CA . LYS A 1 90 ? -1.469 -29.5 -8.812 1 95 90 LYS A CA 1
ATOM 747 C C . LYS A 1 90 ? 0.019 -29.484 -8.469 1 95 90 LYS A C 1
ATOM 749 O O . LYS A 1 90 ? 0.611 -30.531 -8.195 1 95 90 LYS A O 1
ATOM 754 N N . TYR A 1 91 ? 0.639 -28.328 -8.453 1 96.06 91 TYR A N 1
ATOM 755 C CA . TYR A 1 91 ? 2.07 -28.219 -8.195 1 96.06 91 TYR A CA 1
ATOM 756 C C . TYR A 1 91 ? 2.334 -27.609 -6.828 1 96.06 91 TYR A C 1
ATOM 758 O O . TYR A 1 91 ? 3.486 -27.344 -6.469 1 96.06 91 TYR A O 1
ATOM 766 N N . ARG A 1 92 ? 1.332 -27.297 -6.02 1 93.69 92 ARG A N 1
ATOM 767 C CA . ARG A 1 92 ? 1.478 -26.625 -4.73 1 93.69 92 ARG A CA 1
ATOM 768 C C . ARG A 1 92 ? 1.888 -27.625 -3.643 1 93.69 92 ARG A C 1
ATOM 770 O O . ARG A 1 92 ? 1.774 -28.828 -3.824 1 93.69 92 ARG A O 1
ATOM 777 N N . ARG A 1 93 ? 2.475 -27.094 -2.629 1 92.5 93 ARG A N 1
ATOM 778 C CA . ARG A 1 93 ? 2.873 -27.844 -1.44 1 92.5 93 ARG A CA 1
ATOM 779 C C . ARG A 1 93 ? 3.975 -28.844 -1.769 1 92.5 93 ARG A C 1
ATOM 781 O O . ARG A 1 93 ? 3.996 -29.953 -1.225 1 92.5 93 ARG A O 1
ATOM 788 N N . LYS A 1 94 ? 4.805 -28.484 -2.734 1 93.56 94 LYS A N 1
ATOM 789 C CA . LYS A 1 94 ? 5.922 -29.328 -3.143 1 93.56 94 LYS A CA 1
ATOM 790 C C . LYS A 1 94 ? 7.246 -28.578 -3.031 1 93.56 94 LYS A C 1
ATOM 792 O O . LYS A 1 94 ? 8.266 -29.031 -3.549 1 93.56 94 LYS A O 1
ATOM 797 N N . GLY A 1 95 ? 7.176 -27.406 -2.463 1 94.44 95 GLY A N 1
ATOM 798 C CA . GLY A 1 95 ? 8.383 -26.625 -2.277 1 94.44 95 GLY A CA 1
ATOM 799 C C . GLY A 1 95 ? 8.773 -25.828 -3.514 1 94.44 95 GLY A C 1
ATOM 800 O O . GLY A 1 95 ? 9.828 -25.188 -3.539 1 94.44 95 GLY A O 1
ATOM 801 N N . LEU A 1 96 ? 7.965 -25.844 -4.488 1 95.81 96 LEU A N 1
ATOM 802 C CA . LEU A 1 96 ? 8.305 -25.234 -5.77 1 95.81 96 LEU A CA 1
ATOM 803 C C . LEU A 1 96 ? 8.242 -23.703 -5.68 1 95.81 96 LEU A C 1
ATOM 805 O O . LEU A 1 96 ? 9 -23.016 -6.363 1 95.81 96 LEU A O 1
ATOM 809 N N . GLY A 1 97 ? 7.344 -23.219 -4.84 1 96.44 97 GLY A N 1
ATOM 810 C CA . GLY A 1 97 ? 7.293 -21.781 -4.617 1 96.44 97 GLY A CA 1
ATOM 811 C C . GLY A 1 97 ? 8.578 -21.219 -4.043 1 96.44 97 GLY A C 1
ATOM 812 O O . GLY A 1 97 ? 9.055 -20.172 -4.48 1 96.44 97 GLY A O 1
ATOM 813 N N . ARG A 1 98 ? 9.148 -21.953 -3.115 1 97.12 98 ARG A N 1
ATOM 814 C CA . ARG A 1 98 ? 10.398 -21.547 -2.488 1 97.12 98 ARG A CA 1
ATOM 815 C C . ARG A 1 98 ? 11.539 -21.547 -3.5 1 97.12 98 ARG A C 1
ATOM 817 O O . ARG A 1 98 ? 12.328 -20.594 -3.547 1 97.12 98 ARG A O 1
ATOM 824 N N . LYS A 1 99 ? 11.562 -22.594 -4.266 1 97.62 99 LYS A N 1
ATOM 825 C CA . LYS A 1 99 ? 12.594 -22.688 -5.297 1 97.62 99 LYS A CA 1
ATOM 826 C C . LYS A 1 99 ? 12.484 -21.547 -6.301 1 97.62 99 LYS A C 1
ATOM 828 O O . LYS A 1 99 ? 13.484 -20.938 -6.668 1 97.62 99 LYS A O 1
ATOM 833 N N . ALA A 1 100 ? 11.281 -21.281 -6.699 1 98.31 100 ALA A N 1
ATOM 834 C CA . ALA A 1 100 ? 11.047 -20.188 -7.645 1 98.31 100 ALA A CA 1
ATOM 835 C C . ALA A 1 100 ? 11.461 -18.844 -7.059 1 98.31 100 ALA A C 1
ATOM 837 O O . ALA A 1 100 ? 12.07 -18.031 -7.742 1 98.31 100 ALA A O 1
ATOM 838 N N . MET A 1 101 ? 11.156 -18.625 -5.812 1 98.5 101 MET A N 1
ATOM 839 C CA . MET A 1 101 ? 11.492 -17.391 -5.121 1 98.5 101 MET A CA 1
ATOM 840 C C . MET A 1 101 ? 13.008 -17.188 -5.078 1 98.5 101 MET A C 1
ATOM 842 O O . MET A 1 101 ? 13.492 -16.078 -5.258 1 98.5 101 MET A O 1
ATOM 846 N N . ASN A 1 102 ? 13.695 -18.234 -4.848 1 98.31 102 ASN A N 1
ATOM 847 C CA . ASN A 1 102 ? 15.156 -18.156 -4.812 1 98.31 102 ASN A CA 1
ATOM 848 C C . ASN A 1 102 ? 15.719 -17.719 -6.164 1 98.31 102 ASN A C 1
ATOM 850 O O . ASN A 1 102 ? 16.641 -16.906 -6.219 1 98.31 102 ASN A O 1
ATOM 854 N N . ILE A 1 103 ? 15.172 -18.25 -7.168 1 98.56 103 ILE A N 1
ATOM 855 C CA . ILE A 1 103 ? 15.602 -17.875 -8.508 1 98.56 103 ILE A CA 1
ATOM 856 C C . ILE A 1 103 ? 15.266 -16.406 -8.766 1 98.56 103 ILE A C 1
ATOM 858 O O . ILE A 1 103 ? 16.062 -15.664 -9.336 1 98.56 103 ILE A O 1
ATOM 862 N N . LEU A 1 104 ? 14.078 -15.992 -8.352 1 98.69 104 LEU A N 1
ATOM 863 C CA . LEU A 1 104 ? 13.688 -14.594 -8.477 1 98.69 104 LEU A CA 1
ATOM 864 C C . LEU A 1 104 ? 14.672 -13.688 -7.742 1 98.69 104 LEU A C 1
ATOM 866 O O . LEU A 1 104 ? 15.062 -12.633 -8.266 1 98.69 104 LEU A O 1
ATOM 870 N N . ASP A 1 105 ? 15.062 -14.102 -6.555 1 98.69 105 ASP A N 1
ATOM 871 C CA . ASP A 1 105 ? 16.031 -13.336 -5.773 1 98.69 105 ASP A CA 1
ATOM 872 C C . ASP A 1 105 ? 17.312 -13.109 -6.562 1 98.69 105 ASP A C 1
ATOM 874 O O . ASP A 1 105 ? 17.844 -12 -6.59 1 98.69 105 ASP A O 1
ATOM 878 N N . ASP A 1 106 ? 17.766 -14.141 -7.191 1 98.56 106 ASP A N 1
ATOM 879 C CA . ASP A 1 106 ? 18.984 -14.039 -7.988 1 98.56 106 ASP A CA 1
ATOM 880 C C . ASP A 1 106 ? 18.828 -13.016 -9.117 1 98.56 106 ASP A C 1
ATOM 882 O O . ASP A 1 106 ? 19.734 -12.242 -9.383 1 98.56 106 ASP A O 1
ATOM 886 N N . ILE A 1 107 ? 17.703 -13.055 -9.734 1 98.56 107 ILE A N 1
ATOM 887 C CA . ILE A 1 107 ? 17.422 -12.133 -10.828 1 98.56 107 ILE A CA 1
ATOM 888 C C . ILE A 1 107 ? 17.391 -10.703 -10.297 1 98.56 107 ILE A C 1
ATOM 890 O O . ILE A 1 107 ? 17.953 -9.797 -10.906 1 98.56 107 ILE A O 1
ATOM 894 N N . MET A 1 108 ? 16.703 -10.477 -9.164 1 98.5 108 MET A N 1
ATOM 895 C CA . MET A 1 108 ? 16.625 -9.148 -8.555 1 98.5 108 MET A CA 1
ATOM 896 C C . MET A 1 108 ? 18 -8.602 -8.234 1 98.5 108 MET A C 1
ATOM 898 O O . MET A 1 108 ? 18.297 -7.434 -8.516 1 98.5 108 MET A O 1
ATOM 902 N N . ILE A 1 109 ? 18.844 -9.43 -7.68 1 98.31 109 ILE A N 1
ATOM 903 C CA . ILE A 1 109 ? 20.203 -9.039 -7.316 1 98.31 109 ILE A CA 1
ATOM 904 C C . ILE A 1 109 ? 20.984 -8.664 -8.57 1 98.31 109 ILE A C 1
ATOM 906 O O . ILE A 1 109 ? 21.641 -7.617 -8.609 1 98.31 109 ILE A O 1
ATOM 910 N N . LYS A 1 110 ? 20.891 -9.461 -9.594 1 98.06 110 LYS A N 1
ATOM 911 C CA . LYS A 1 110 ? 21.594 -9.219 -10.844 1 98.06 110 LYS A CA 1
ATOM 912 C C . LYS A 1 110 ? 21.156 -7.91 -11.484 1 98.06 110 LYS A C 1
ATOM 914 O O . LYS A 1 110 ? 21.953 -7.219 -12.117 1 98.06 110 LYS A O 1
ATOM 919 N N . GLU A 1 111 ? 19.922 -7.57 -11.281 1 97.62 111 GLU A N 1
ATOM 920 C CA . GLU A 1 111 ? 19.359 -6.359 -11.883 1 97.62 111 GLU A CA 1
ATOM 921 C C . GLU A 1 111 ? 19.531 -5.16 -10.953 1 97.62 111 GLU A C 1
ATOM 923 O O . GLU A 1 111 ? 18.938 -4.102 -11.18 1 97.62 111 GLU A O 1
ATOM 928 N N . ASN A 1 112 ? 20.203 -5.32 -9.898 1 97.62 112 ASN A N 1
ATOM 929 C CA . ASN A 1 112 ? 20.547 -4.277 -8.945 1 97.62 112 ASN A CA 1
ATOM 930 C C . ASN A 1 112 ? 19.312 -3.723 -8.242 1 97.62 112 ASN A C 1
ATOM 932 O O . ASN A 1 112 ? 19.234 -2.523 -7.965 1 97.62 112 ASN A O 1
ATOM 936 N N . ILE A 1 113 ? 18.344 -4.547 -8.148 1 98.44 113 ILE A N 1
ATOM 937 C CA . ILE A 1 113 ? 17.203 -4.18 -7.305 1 98.44 113 ILE A CA 1
ATOM 938 C C . ILE A 1 113 ? 17.656 -4.078 -5.848 1 98.44 113 ILE A C 1
ATOM 940 O O . ILE A 1 113 ? 18.422 -4.922 -5.367 1 98.44 113 ILE A O 1
ATOM 944 N N . THR A 1 114 ? 17.172 -3.021 -5.105 1 98.19 114 THR A N 1
ATOM 945 C CA . THR A 1 114 ? 17.641 -2.777 -3.744 1 98.19 114 THR A CA 1
ATOM 946 C C . THR A 1 114 ? 16.781 -3.541 -2.732 1 98.19 114 THR A C 1
ATOM 948 O O . THR A 1 114 ? 17.297 -3.973 -1.693 1 98.19 114 THR A O 1
ATOM 951 N N . ALA A 1 115 ? 15.5 -3.633 -3.068 1 98.5 115 ALA A N 1
ATOM 952 C CA . ALA A 1 115 ? 14.578 -4.273 -2.143 1 98.5 115 ALA A CA 1
ATOM 953 C C . ALA A 1 115 ? 13.344 -4.793 -2.875 1 98.5 115 ALA A C 1
ATOM 955 O O . ALA A 1 115 ? 12.953 -4.254 -3.916 1 98.5 115 ALA A O 1
ATOM 956 N N . LEU A 1 116 ? 12.797 -5.863 -2.344 1 98.81 116 LEU A N 1
ATOM 957 C CA . LEU A 1 116 ? 11.539 -6.441 -2.801 1 98.81 116 LEU A CA 1
ATOM 958 C C . LEU A 1 116 ? 10.461 -6.328 -1.723 1 98.81 116 LEU A C 1
ATOM 960 O O . LEU A 1 116 ? 10.711 -6.652 -0.559 1 98.81 116 LEU A O 1
ATOM 964 N N . PHE A 1 117 ? 9.352 -5.812 -2.123 1 98.81 117 PHE A N 1
ATOM 965 C CA . PHE A 1 117 ? 8.242 -5.621 -1.198 1 98.81 117 PHE A CA 1
ATOM 966 C C . PHE A 1 117 ? 7.094 -6.574 -1.521 1 98.81 117 PHE A C 1
ATOM 968 O O . PHE A 1 117 ? 6.93 -6.984 -2.67 1 98.81 117 PHE A O 1
ATOM 975 N N . VAL A 1 118 ? 6.293 -6.906 -0.516 1 98.62 118 VAL A N 1
ATOM 976 C CA . VAL A 1 118 ? 5.062 -7.66 -0.721 1 98.62 118 VAL A CA 1
ATOM 977 C C . VAL A 1 118 ? 4.004 -7.207 0.282 1 98.62 118 VAL A C 1
ATOM 979 O O . VAL A 1 118 ? 4.316 -6.938 1.444 1 98.62 118 VAL A O 1
ATOM 982 N N . ASP A 1 119 ? 2.793 -7.109 -0.182 1 98.06 119 ASP A N 1
ATOM 983 C CA . ASP A 1 119 ? 1.646 -6.809 0.671 1 98.06 119 ASP A CA 1
ATOM 984 C C . ASP A 1 119 ? 0.889 -8.086 1.039 1 98.06 119 ASP A C 1
ATOM 986 O O . ASP A 1 119 ? 0.611 -8.922 0.175 1 98.06 119 ASP A O 1
ATOM 990 N N . VAL A 1 120 ? 0.557 -8.234 2.291 1 96.12 120 VAL A N 1
ATOM 991 C CA . VAL A 1 120 ? -0.119 -9.43 2.785 1 96.12 120 VAL A CA 1
ATOM 992 C C . VAL A 1 120 ? -1.272 -9.023 3.701 1 96.12 120 VAL A C 1
ATOM 994 O O . VAL A 1 120 ? -1.127 -8.133 4.539 1 96.12 120 VAL A O 1
ATOM 997 N N . ILE A 1 121 ? -2.387 -9.656 3.502 1 93.81 121 ILE A N 1
ATOM 998 C CA . ILE A 1 121 ? -3.488 -9.438 4.434 1 93.81 121 ILE A CA 1
ATOM 999 C C . ILE A 1 121 ? -3.207 -10.164 5.746 1 93.81 121 ILE A C 1
ATOM 1001 O O . ILE A 1 121 ? -2.65 -11.266 5.746 1 93.81 121 ILE A O 1
ATOM 1005 N N . PRO A 1 122 ? -3.574 -9.586 6.84 1 92.44 122 PRO A N 1
ATOM 1006 C CA . PRO A 1 122 ? -3.164 -10.109 8.148 1 92.44 122 PRO A CA 1
ATOM 1007 C C . PRO A 1 122 ? -3.707 -11.508 8.422 1 92.44 122 PRO A C 1
ATOM 1009 O O . PRO A 1 122 ? -3.139 -12.25 9.227 1 92.44 122 PRO A O 1
ATOM 1012 N N . ARG A 1 123 ? -4.766 -11.938 7.84 1 89.25 123 ARG A N 1
ATOM 1013 C CA . ARG A 1 123 ? -5.359 -13.242 8.094 1 89.25 123 ARG A CA 1
ATOM 1014 C C . ARG A 1 123 ? -4.617 -14.344 7.34 1 89.25 123 ARG A C 1
ATOM 1016 O O . ARG A 1 123 ? -4.84 -15.531 7.578 1 89.25 123 ARG A O 1
ATOM 1023 N N . ASN A 1 124 ? -3.799 -13.969 6.422 1 90.56 124 ASN A N 1
ATOM 1024 C CA . ASN A 1 124 ? -3.041 -14.938 5.633 1 90.56 124 ASN A CA 1
ATOM 1025 C C . ASN A 1 124 ? -1.768 -15.367 6.352 1 90.56 124 ASN A C 1
ATOM 1027 O O . ASN A 1 124 ? -0.66 -15.109 5.879 1 90.56 124 ASN A O 1
ATOM 1031 N N . ILE A 1 125 ? -1.927 -16.141 7.324 1 90.5 125 ILE A N 1
ATOM 1032 C CA . ILE A 1 125 ? -0.833 -16.531 8.203 1 90.5 125 ILE A CA 1
ATOM 1033 C C . ILE A 1 125 ? 0.17 -17.391 7.426 1 90.5 125 ILE A C 1
ATOM 1035 O O . ILE A 1 125 ? 1.383 -17.219 7.574 1 90.5 125 ILE A O 1
ATOM 1039 N N . ASP A 1 126 ? -0.351 -18.266 6.625 1 90.38 126 ASP A N 1
ATOM 1040 C CA . ASP A 1 126 ? 0.513 -19.094 5.805 1 90.38 126 ASP A CA 1
ATOM 1041 C C . ASP A 1 126 ? 1.393 -18.25 4.887 1 90.38 126 ASP A C 1
ATOM 1043 O O . ASP A 1 126 ? 2.578 -18.547 4.719 1 90.38 126 ASP A O 1
ATOM 1047 N N . GLY A 1 127 ? 0.758 -17.219 4.297 1 93.56 127 GLY A N 1
ATOM 1048 C CA . GLY A 1 127 ? 1.513 -16.312 3.441 1 93.56 127 GLY A CA 1
ATOM 1049 C C . GLY A 1 127 ? 2.605 -15.57 4.184 1 93.56 127 GLY A C 1
ATOM 1050 O O . GLY A 1 127 ? 3.729 -15.453 3.689 1 93.56 127 GLY A O 1
ATOM 1051 N N . ILE A 1 128 ? 2.301 -15.125 5.355 1 94.62 128 ILE A N 1
ATOM 1052 C CA . ILE A 1 128 ? 3.248 -14.383 6.176 1 94.62 128 ILE A CA 1
ATOM 1053 C C . ILE A 1 128 ? 4.445 -15.266 6.512 1 94.62 128 ILE A C 1
ATOM 1055 O O . ILE A 1 128 ? 5.598 -14.844 6.363 1 94.62 128 ILE A O 1
ATOM 1059 N N . GLU A 1 129 ? 4.195 -16.469 6.918 1 93.81 129 GLU A N 1
ATOM 1060 C CA . GLU A 1 129 ? 5.262 -17.422 7.234 1 93.81 129 GLU A CA 1
ATOM 1061 C C . GLU A 1 129 ? 6.121 -17.703 6.012 1 93.81 129 GLU A C 1
ATOM 1063 O O . GLU A 1 129 ? 7.352 -17.734 6.102 1 93.81 129 GLU A O 1
ATOM 1068 N N . PHE A 1 130 ? 5.473 -17.906 4.934 1 96.06 130 PHE A N 1
ATOM 1069 C CA . PHE A 1 130 ? 6.176 -18.172 3.684 1 96.06 130 PHE A CA 1
ATOM 1070 C C . PHE A 1 130 ? 7.137 -17.047 3.346 1 96.06 130 PHE A C 1
ATOM 1072 O O . PHE A 1 130 ? 8.32 -17.281 3.107 1 96.06 130 PHE A O 1
ATOM 1079 N N . TYR A 1 131 ? 6.641 -15.836 3.338 1 97.75 131 TYR A N 1
ATOM 1080 C CA . TYR A 1 131 ? 7.457 -14.703 2.918 1 97.75 131 TYR A CA 1
ATOM 1081 C C . TYR A 1 131 ? 8.562 -14.422 3.928 1 97.75 131 TYR A C 1
ATOM 1083 O O . TYR A 1 131 ? 9.68 -14.055 3.549 1 97.75 131 TYR A O 1
ATOM 1091 N N . ARG A 1 132 ? 8.234 -14.578 5.152 1 96.44 132 ARG A N 1
ATOM 1092 C CA . ARG A 1 132 ? 9.273 -14.445 6.168 1 96.44 132 ARG A CA 1
ATOM 1093 C C . ARG A 1 132 ? 10.414 -15.422 5.914 1 96.44 132 ARG A C 1
ATOM 1095 O O . ARG A 1 132 ? 11.586 -15.039 5.957 1 96.44 132 ARG A O 1
ATOM 1102 N N . GLU A 1 133 ? 10.086 -16.688 5.637 1 96.25 133 GLU A N 1
ATOM 1103 C CA . GLU A 1 133 ? 11.078 -17.719 5.344 1 96.25 133 GLU A CA 1
ATOM 1104 C C . GLU A 1 133 ? 11.875 -17.375 4.09 1 96.25 133 GLU A C 1
ATOM 1106 O O . GLU A 1 133 ? 13.031 -17.781 3.953 1 96.25 133 GLU A O 1
ATOM 1111 N N . MET A 1 134 ? 11.242 -16.625 3.252 1 97.81 134 MET A N 1
ATOM 1112 C CA . MET A 1 134 ? 11.883 -16.266 1.989 1 97.81 134 MET A CA 1
ATOM 1113 C C . MET A 1 134 ? 12.711 -14.992 2.139 1 97.81 134 MET A C 1
ATOM 1115 O O . MET A 1 134 ? 13.211 -14.453 1.152 1 97.81 134 MET A O 1
ATOM 1119 N N . GLY A 1 135 ? 12.789 -14.422 3.279 1 97.75 135 GLY A N 1
ATOM 1120 C CA . GLY A 1 135 ? 13.727 -13.336 3.521 1 97.75 135 GLY A CA 1
ATOM 1121 C C . GLY A 1 135 ? 13.047 -11.992 3.693 1 97.75 135 GLY A C 1
ATOM 1122 O O . GLY A 1 135 ? 13.711 -10.969 3.867 1 97.75 135 GLY A O 1
ATOM 1123 N N . PHE A 1 136 ? 11.719 -11.969 3.623 1 98.25 136 PHE A N 1
ATOM 1124 C CA . PHE A 1 136 ? 10.984 -10.742 3.918 1 98.25 136 PHE A CA 1
ATOM 1125 C C . PHE A 1 136 ? 10.922 -10.5 5.422 1 98.25 136 PHE A C 1
ATOM 1127 O O . PHE A 1 136 ? 9.867 -10.68 6.035 1 98.25 136 PHE A O 1
ATOM 1134 N N . ASP A 1 137 ? 11.922 -9.961 5.965 1 97 137 ASP A N 1
ATOM 1135 C CA . ASP A 1 137 ? 12.047 -9.953 7.418 1 97 137 ASP A CA 1
ATOM 1136 C C . ASP A 1 137 ? 11.891 -8.547 7.98 1 97 137 ASP A C 1
ATOM 1138 O O . ASP A 1 137 ? 12.094 -8.32 9.172 1 97 137 ASP A O 1
ATOM 1142 N N . HIS A 1 138 ? 11.602 -7.547 7.164 1 97.69 138 HIS A N 1
ATOM 1143 C CA . HIS A 1 138 ? 11.312 -6.191 7.617 1 97.69 138 HIS A CA 1
ATOM 1144 C C . HIS A 1 138 ? 9.844 -5.844 7.426 1 97.69 138 HIS A C 1
ATOM 1146 O O . HIS A 1 138 ? 9.25 -6.191 6.406 1 97.69 138 HIS A O 1
ATOM 1152 N N . LEU A 1 139 ? 9.211 -5.227 8.398 1 96.81 139 LEU A N 1
ATOM 1153 C CA . LEU A 1 139 ? 7.926 -4.559 8.258 1 96.81 139 LEU A CA 1
ATOM 1154 C C . LEU A 1 139 ? 8.102 -3.146 7.703 1 96.81 139 LEU A C 1
ATOM 1156 O O . LEU A 1 139 ? 8.688 -2.287 8.367 1 96.81 139 LEU A O 1
ATOM 1160 N N . ASN A 1 140 ? 7.594 -2.967 6.523 1 97 140 ASN A N 1
ATOM 1161 C CA . ASN A 1 140 ? 7.805 -1.676 5.875 1 97 140 ASN A CA 1
ATOM 1162 C C . ASN A 1 140 ? 6.672 -0.701 6.195 1 97 140 ASN A C 1
ATOM 1164 O O . ASN A 1 140 ? 6.91 0.494 6.379 1 97 140 ASN A O 1
ATOM 1168 N N . MET A 1 141 ? 5.508 -1.217 6.215 1 96.94 141 MET A N 1
ATOM 1169 C CA . MET A 1 141 ? 4.32 -0.377 6.336 1 96.94 141 MET A CA 1
ATOM 1170 C C . MET A 1 141 ? 3.129 -1.188 6.836 1 96.94 141 MET A C 1
ATOM 1172 O O . MET A 1 141 ? 3.062 -2.398 6.621 1 96.94 141 MET A O 1
ATOM 1176 N N . ILE A 1 142 ? 2.242 -0.515 7.535 1 96.5 142 ILE A N 1
ATOM 1177 C CA . ILE A 1 142 ? 0.941 -1.107 7.828 1 96.5 142 ILE A CA 1
ATOM 1178 C C . ILE A 1 142 ? -0.168 -0.227 7.254 1 96.5 142 ILE A C 1
ATOM 1180 O O . ILE A 1 142 ? -0.026 0.996 7.188 1 96.5 142 ILE A O 1
ATOM 1184 N N . GLU A 1 143 ? -1.204 -0.855 6.867 1 97.81 143 GLU A N 1
ATOM 1185 C CA . GLU A 1 143 ? -2.396 -0.13 6.441 1 97.81 143 GLU A CA 1
ATOM 1186 C C . GLU A 1 143 ? -3.535 -0.3 7.441 1 97.81 143 GLU A C 1
ATOM 1188 O O . GLU A 1 143 ? -3.959 -1.423 7.723 1 97.81 143 GLU A O 1
ATOM 1193 N N . LEU A 1 144 ? -3.932 0.778 8.008 1 98.06 144 LEU A N 1
ATOM 1194 C CA . LEU A 1 144 ? -5.059 0.789 8.938 1 98.06 144 LEU A CA 1
ATOM 1195 C C . LEU A 1 144 ? -6.344 1.188 8.227 1 98.06 144 LEU A C 1
ATOM 1197 O O . LEU A 1 144 ? -6.309 1.867 7.199 1 98.06 144 LEU A O 1
ATOM 1201 N N . ARG A 1 145 ? -7.414 0.727 8.789 1 97.94 145 ARG A N 1
ATOM 1202 C CA . ARG A 1 145 ? -8.719 0.896 8.164 1 97.94 145 ARG A CA 1
ATOM 1203 C C . ARG A 1 145 ? -9.758 1.355 9.188 1 97.94 145 ARG A C 1
ATOM 1205 O O . ARG A 1 145 ? -9.781 0.873 10.32 1 97.94 145 ARG A O 1
ATOM 1212 N N . LYS A 1 146 ? -10.508 2.359 8.828 1 98.25 146 LYS A N 1
ATOM 1213 C CA . LYS A 1 146 ? -11.688 2.82 9.547 1 98.25 146 LYS A CA 1
ATOM 1214 C C . LYS A 1 146 ? -12.961 2.57 8.734 1 98.25 146 LYS A C 1
ATOM 1216 O O . LYS A 1 146 ? -13.094 3.074 7.613 1 98.25 146 LYS A O 1
ATOM 1221 N N . ASN A 1 147 ? -13.867 1.828 9.305 1 98.19 147 ASN A N 1
ATOM 1222 C CA . ASN A 1 147 ? -15.102 1.517 8.594 1 98.19 147 ASN A CA 1
ATOM 1223 C C . ASN A 1 147 ? -16.219 2.508 8.938 1 98.19 147 ASN A C 1
ATOM 1225 O O . ASN A 1 147 ? -16.484 2.758 10.117 1 98.19 147 ASN A O 1
ATOM 1229 N N . TYR A 1 148 ? -16.812 3.082 7.902 1 98.06 148 TYR A N 1
ATOM 1230 C CA . TYR A 1 148 ? -18.031 3.852 8.086 1 98.06 148 TYR A CA 1
ATOM 1231 C C . TYR A 1 148 ? -19.266 2.967 7.926 1 98.06 148 TYR A C 1
ATOM 1233 O O . TYR A 1 148 ? -20.312 3.223 8.531 1 98.06 148 TYR A O 1
ATOM 1241 N N . ASP A 1 149 ? -19.203 2.002 7.012 1 96.62 149 ASP A N 1
ATOM 1242 C CA . ASP A 1 149 ? -20.172 0.913 6.941 1 96.62 149 ASP A CA 1
ATOM 1243 C C . ASP A 1 149 ? -19.859 -0.165 7.977 1 96.62 149 ASP A C 1
ATOM 1245 O O . ASP A 1 149 ? -19 -1.014 7.762 1 96.62 149 ASP A O 1
ATOM 1249 N N . LEU A 1 150 ? -20.609 -0.242 8.977 1 94.19 150 LEU A N 1
ATOM 1250 C CA . LEU A 1 150 ? -20.312 -1.052 10.148 1 94.19 150 LEU A CA 1
ATOM 1251 C C . LEU A 1 150 ? -20.438 -2.539 9.836 1 94.19 150 LEU A C 1
ATOM 1253 O O . LEU A 1 150 ? -19.953 -3.383 10.586 1 94.19 150 LEU A O 1
ATOM 1257 N N . ARG A 1 151 ? -21.109 -2.922 8.695 1 93.5 151 ARG A N 1
ATOM 1258 C CA . ARG A 1 151 ? -21.203 -4.316 8.273 1 93.5 151 ARG A CA 1
ATOM 1259 C C . ARG A 1 151 ? -19.844 -4.883 7.906 1 93.5 151 ARG A C 1
ATOM 1261 O O . ARG A 1 151 ? -19.672 -6.102 7.84 1 93.5 151 ARG A O 1
ATOM 1268 N N . LEU A 1 152 ? -18.875 -4.023 7.789 1 94.38 152 LEU A N 1
ATOM 1269 C CA . LEU A 1 152 ? -17.531 -4.426 7.375 1 94.38 152 LEU A CA 1
ATOM 1270 C C . LEU A 1 152 ? -16.656 -4.676 8.586 1 94.38 152 LEU A C 1
ATOM 1272 O O . LEU A 1 152 ? -15.516 -5.133 8.445 1 94.38 152 LEU A O 1
ATOM 1276 N N . ASN A 1 153 ? -17.125 -4.406 9.75 1 95.5 153 ASN A N 1
ATOM 1277 C CA . ASN A 1 153 ? -16.328 -4.617 10.953 1 95.5 153 ASN A CA 1
ATOM 1278 C C . ASN A 1 153 ? -16.016 -6.098 11.164 1 95.5 153 ASN A C 1
ATOM 1280 O O . ASN A 1 153 ? -16.859 -6.957 10.898 1 95.5 153 ASN A O 1
ATOM 1284 N N . LYS A 1 154 ? -14.812 -6.305 11.57 1 94.12 154 LYS A N 1
ATOM 1285 C CA . LYS A 1 154 ? -14.375 -7.645 11.961 1 94.12 154 LYS A CA 1
ATOM 1286 C C . LYS A 1 154 ? -14.211 -7.75 13.477 1 94.12 154 LYS A C 1
ATOM 1288 O O . LYS A 1 154 ? -14.211 -6.734 14.18 1 94.12 154 LYS A O 1
ATOM 1293 N N . GLU A 1 155 ? -14.07 -8.984 13.984 1 92.62 155 GLU A N 1
ATOM 1294 C CA . GLU A 1 155 ? -14.039 -9.172 15.43 1 92.62 155 GLU A CA 1
ATOM 1295 C C . GLU A 1 155 ? -12.703 -9.758 15.891 1 92.62 155 GLU A C 1
ATOM 1297 O O . GLU A 1 155 ? -12.344 -9.656 17.062 1 92.62 155 GLU A O 1
ATOM 1302 N N . GLU A 1 156 ? -12.031 -10.398 14.969 1 92.06 156 GLU A N 1
ATOM 1303 C CA . GLU A 1 156 ? -10.781 -11.039 15.359 1 92.06 156 GLU A CA 1
ATOM 1304 C C . GLU A 1 156 ? -9.719 -10 15.711 1 92.06 156 GLU A C 1
ATOM 1306 O O . GLU A 1 156 ? -9.391 -9.133 14.898 1 92.06 156 GLU A O 1
ATOM 1311 N N . GLU A 1 157 ? -9.148 -10.125 16.891 1 91.19 157 GLU A N 1
ATOM 1312 C CA . GLU A 1 157 ? -8.195 -9.141 17.375 1 91.19 157 GLU A CA 1
ATOM 1313 C C . GLU A 1 157 ? -6.762 -9.547 17.047 1 91.19 157 GLU A C 1
ATOM 1315 O O . GLU A 1 157 ? -6.465 -10.734 16.922 1 91.19 157 GLU A O 1
ATOM 1320 N N . VAL A 1 158 ? -5.969 -8.516 16.891 1 88.31 158 VAL A N 1
ATOM 1321 C CA . VAL A 1 158 ? -4.535 -8.711 16.703 1 88.31 158 VAL A CA 1
ATOM 1322 C C . VAL A 1 158 ? -3.766 -7.559 17.359 1 88.31 158 VAL A C 1
ATOM 1324 O O . VAL A 1 158 ? -4.199 -6.406 17.297 1 88.31 158 VAL A O 1
ATOM 1327 N N . GLU A 1 159 ? -2.723 -7.938 17.984 1 86.94 159 GLU A N 1
ATOM 1328 C CA . GLU A 1 159 ? -1.85 -6.91 18.547 1 86.94 159 GLU A CA 1
ATOM 1329 C C . GLU A 1 159 ? -0.705 -6.578 17.594 1 86.94 159 GLU A C 1
ATOM 1331 O O . GLU A 1 159 ? 0.001 -7.473 17.125 1 86.94 159 GLU A O 1
ATOM 1336 N N . ILE A 1 160 ? -0.616 -5.371 17.312 1 83.19 160 ILE A N 1
ATOM 1337 C CA . ILE A 1 160 ? 0.47 -4.883 16.469 1 83.19 160 ILE A CA 1
ATOM 1338 C C . ILE A 1 160 ? 1.104 -3.65 17.109 1 83.19 160 ILE A C 1
ATOM 1340 O O . ILE A 1 160 ? 0.405 -2.699 17.469 1 83.19 160 ILE A O 1
ATOM 1344 N N . LEU A 1 161 ? 2.49 -3.666 17.297 1 86 161 LEU A N 1
ATOM 1345 C CA . LEU A 1 161 ? 3.256 -2.521 17.766 1 86 161 LEU A CA 1
ATOM 1346 C C . LEU A 1 161 ? 2.729 -2.041 19.125 1 86 161 LEU A C 1
ATOM 1348 O O . LEU A 1 161 ? 2.693 -0.836 19.375 1 86 161 LEU A O 1
ATOM 1352 N N . GLY A 1 162 ? 2.129 -2.945 19.891 1 84.44 162 GLY A N 1
ATOM 1353 C CA . GLY A 1 162 ? 1.672 -2.629 21.234 1 84.44 162 GLY A CA 1
ATOM 1354 C C . GLY A 1 162 ? 0.23 -2.158 21.281 1 84.44 162 GLY A C 1
ATOM 1355 O O . GLY A 1 162 ? -0.275 -1.785 22.344 1 84.44 162 GLY A O 1
ATOM 1356 N N . TYR A 1 163 ? -0.437 -2.205 20.141 1 89 163 TYR A N 1
ATOM 1357 C CA . TYR A 1 163 ? -1.822 -1.757 20.047 1 89 163 TYR A CA 1
ATOM 1358 C C . TYR A 1 163 ? -2.729 -2.883 19.562 1 89 163 TYR A C 1
ATOM 1360 O O . TYR A 1 163 ? -2.316 -3.717 18.75 1 89 163 TYR A O 1
ATOM 1368 N N . ASP A 1 164 ? -3.949 -2.83 20.062 1 91 164 ASP A N 1
ATOM 1369 C CA . ASP A 1 164 ? -4.934 -3.814 19.609 1 91 164 ASP A CA 1
ATOM 1370 C C . ASP A 1 164 ? -5.711 -3.309 18.406 1 91 164 ASP A C 1
ATOM 1372 O O . ASP A 1 164 ? -6.215 -2.184 18.406 1 91 164 ASP A O 1
ATOM 1376 N N . PHE A 1 165 ? -5.711 -4.09 17.406 1 94.56 165 PHE A N 1
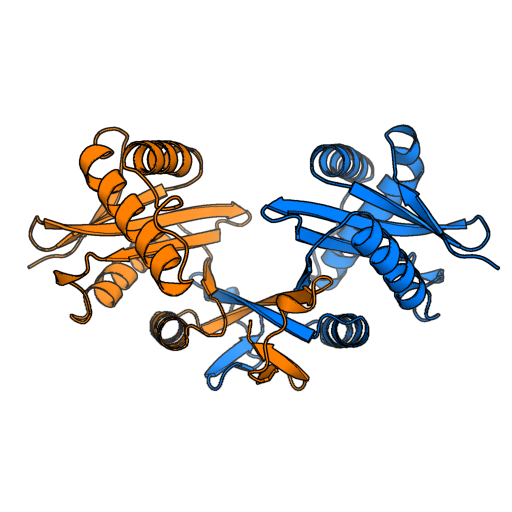ATOM 1377 C CA . PHE A 1 165 ? -6.52 -3.859 16.203 1 94.56 165 PHE A CA 1
ATOM 1378 C C . PHE A 1 165 ? -7.391 -5.07 15.906 1 94.56 165 PHE A C 1
ATOM 1380 O O . PHE A 1 165 ? -7.246 -6.121 16.531 1 94.56 165 PHE A O 1
ATOM 1387 N N . LYS A 1 166 ? -8.328 -4.812 15.039 1 94.31 166 LYS A N 1
ATOM 1388 C CA . LYS A 1 166 ? -9.07 -5.926 14.461 1 94.31 166 LYS A CA 1
ATOM 1389 C C . LYS A 1 166 ? -8.484 -6.34 13.117 1 94.31 166 LYS A C 1
ATOM 1391 O O . LYS A 1 166 ? -8.078 -5.488 12.32 1 94.31 166 LYS A O 1
ATOM 1396 N N . LYS A 1 167 ? -8.375 -7.715 12.906 1 89.88 167 LYS A N 1
ATOM 1397 C CA . LYS A 1 167 ? -7.895 -8.219 11.625 1 89.88 167 LYS A CA 1
ATOM 1398 C C . LYS A 1 167 ? -8.977 -8.133 10.555 1 89.88 167 LYS A C 1
ATOM 1400 O O . LYS A 1 167 ? -10.047 -8.734 10.695 1 89.88 167 LYS A O 1
ATOM 1405 N N . TYR A 1 168 ? -8.664 -7.422 9.648 1 88.44 168 TYR A N 1
ATOM 1406 C CA . TYR A 1 168 ? -9.609 -7.402 8.539 1 88.44 168 TYR A CA 1
ATOM 1407 C C . TYR A 1 168 ? -9.289 -8.5 7.531 1 88.44 168 TYR A C 1
ATOM 1409 O O . TYR A 1 168 ? -8.117 -8.75 7.23 1 88.44 168 TYR A O 1
ATOM 1417 N N . MET B 1 1 ? -15.484 29.141 17.812 1 59.22 1 MET B N 1
ATOM 1418 C CA . MET B 1 1 ? -14.828 29.484 16.562 1 59.22 1 MET B CA 1
ATOM 1419 C C . MET B 1 1 ? -14.742 28.266 15.641 1 59.22 1 MET B C 1
ATOM 1421 O O . MET B 1 1 ? -14.406 27.172 16.094 1 59.22 1 MET B O 1
ATOM 1425 N N . LYS B 1 2 ? -15.414 28.219 14.328 1 87.25 2 LYS B N 1
ATOM 1426 C CA . LYS B 1 2 ? -15.938 26.969 13.797 1 87.25 2 LYS B CA 1
ATOM 1427 C C . LYS B 1 2 ? -15 26.375 12.75 1 87.25 2 LYS B C 1
ATOM 1429 O O . LYS B 1 2 ? -14.547 27.094 11.852 1 87.25 2 LYS B O 1
ATOM 1434 N N . MET B 1 3 ? -14.312 25.344 12.93 1 96.5 3 MET B N 1
ATOM 1435 C CA . MET B 1 3 ? -13.469 24.641 11.961 1 96.5 3 MET B CA 1
ATOM 1436 C C . MET B 1 3 ? -14.312 24.047 10.844 1 96.5 3 MET B C 1
ATOM 1438 O O . MET B 1 3 ? -15.422 23.562 11.086 1 96.5 3 MET B O 1
ATOM 1442 N N . LYS B 1 4 ? -13.812 24.234 9.586 1 98 4 LYS B N 1
ATOM 1443 C CA . LYS B 1 4 ? -14.477 23.609 8.453 1 98 4 LYS B CA 1
ATOM 1444 C C . LYS B 1 4 ? -13.461 23.094 7.441 1 98 4 LYS B C 1
ATOM 1446 O O . LYS B 1 4 ? -12.281 23.453 7.488 1 98 4 LYS B O 1
ATOM 1451 N N . LEU B 1 5 ? -13.891 22.203 6.566 1 98.62 5 LEU B N 1
ATOM 1452 C CA . LEU B 1 5 ? -13.102 21.719 5.438 1 98.62 5 LEU B CA 1
ATOM 1453 C C . LEU B 1 5 ? -13.664 22.25 4.121 1 98.62 5 LEU B C 1
ATOM 1455 O O . LEU B 1 5 ? -14.883 22.266 3.918 1 98.62 5 LEU B O 1
ATOM 1459 N N . ARG B 1 6 ? -12.781 22.75 3.32 1 98.06 6 ARG B N 1
ATOM 1460 C CA . ARG B 1 6 ? -13.164 23.25 2.006 1 98.06 6 ARG B CA 1
ATOM 1461 C C . ARG B 1 6 ? -12.445 22.484 0.897 1 98.06 6 ARG B C 1
ATOM 1463 O O . ARG B 1 6 ? -11.227 22.344 0.925 1 98.06 6 ARG B O 1
ATOM 1470 N N . VAL B 1 7 ? -13.195 22.031 -0.142 1 98.44 7 VAL B N 1
ATOM 1471 C CA . VAL B 1 7 ? -12.578 21.328 -1.269 1 98.44 7 VAL B CA 1
ATOM 1472 C C . VAL B 1 7 ? -11.75 22.312 -2.092 1 98.44 7 VAL B C 1
ATOM 1474 O O . VAL B 1 7 ? -12.219 23.406 -2.426 1 98.44 7 VAL B O 1
ATOM 1477 N N . CYS B 1 8 ? -10.516 21.938 -2.367 1 98.06 8 CYS B N 1
ATOM 1478 C CA . CYS B 1 8 ? -9.602 22.781 -3.133 1 98.06 8 CYS B CA 1
ATOM 1479 C C . CYS B 1 8 ? -9.969 22.781 -4.613 1 98.06 8 CYS B C 1
ATOM 1481 O O . CYS B 1 8 ? -10.555 21.812 -5.109 1 98.06 8 CYS B O 1
ATOM 1483 N N . ASP B 1 9 ? -9.68 23.891 -5.262 1 97.38 9 ASP B N 1
ATOM 1484 C CA . ASP B 1 9 ? -9.672 23.984 -6.719 1 97.38 9 ASP B CA 1
ATOM 1485 C C . ASP B 1 9 ? -8.383 24.625 -7.223 1 97.38 9 ASP B C 1
ATOM 1487 O O . ASP B 1 9 ? -7.453 24.859 -6.445 1 97.38 9 ASP B O 1
ATOM 1491 N N . ASP B 1 10 ? -8.305 24.844 -8.516 1 96.81 10 ASP B N 1
ATOM 1492 C CA . ASP B 1 10 ? -7.074 25.312 -9.141 1 96.81 10 ASP B CA 1
ATOM 1493 C C . ASP B 1 10 ? -6.648 26.672 -8.555 1 96.81 10 ASP B C 1
ATOM 1495 O O . ASP B 1 10 ? -5.457 26.984 -8.508 1 96.81 10 ASP B O 1
ATOM 1499 N N . ASN B 1 11 ? -7.543 27.406 -8.031 1 97.44 11 ASN B N 1
ATOM 1500 C CA . ASN B 1 11 ? -7.258 28.75 -7.531 1 97.44 11 ASN B CA 1
ATOM 1501 C C . ASN B 1 11 ? -6.555 28.703 -6.176 1 97.44 11 ASN B C 1
ATOM 1503 O O . ASN B 1 11 ? -6.035 29.719 -5.707 1 97.44 11 ASN B O 1
ATOM 1507 N N . ASP B 1 12 ? -6.445 27.516 -5.613 1 98.38 12 ASP B N 1
ATOM 1508 C CA . ASP B 1 12 ? -5.883 27.391 -4.273 1 98.38 12 ASP B CA 1
ATOM 1509 C C . ASP B 1 12 ? -4.41 27 -4.332 1 98.38 12 ASP B C 1
ATOM 1511 O O . ASP B 1 12 ? -3.793 26.734 -3.297 1 98.38 12 ASP B O 1
ATOM 1515 N N . LYS B 1 13 ? -3.869 26.984 -5.488 1 98.38 13 LYS B N 1
ATOM 1516 C CA . LYS B 1 13 ? -2.498 26.516 -5.672 1 98.38 13 LYS B CA 1
ATOM 1517 C C . LYS B 1 13 ? -1.524 27.312 -4.809 1 98.38 13 LYS B C 1
ATOM 1519 O O . LYS B 1 13 ? -0.645 26.75 -4.164 1 98.38 13 LYS B O 1
ATOM 1524 N N . ASN B 1 14 ? -1.679 28.562 -4.773 1 97.88 14 ASN B N 1
ATOM 1525 C CA . ASN B 1 14 ? -0.759 29.438 -4.043 1 97.88 14 ASN B CA 1
ATOM 1526 C C . ASN B 1 14 ? -0.811 29.172 -2.543 1 97.88 14 ASN B C 1
ATOM 1528 O O . ASN B 1 14 ? 0.16 29.422 -1.828 1 97.88 14 ASN B O 1
ATOM 1532 N N . ILE B 1 15 ? -1.906 28.672 -2.041 1 98 15 ILE B N 1
ATOM 1533 C CA . ILE B 1 15 ? -2.084 28.391 -0.619 1 98 15 ILE B CA 1
ATOM 1534 C C . ILE B 1 15 ? -1.564 27 -0.297 1 98 15 ILE B C 1
ATOM 1536 O O . ILE B 1 15 ? -0.865 26.797 0.7 1 98 15 ILE B O 1
ATOM 1540 N N . VAL B 1 16 ? -1.818 26.031 -1.153 1 98.62 16 VAL B N 1
ATOM 1541 C CA . VAL B 1 16 ? -1.599 24.625 -0.834 1 98.62 16 VAL B CA 1
ATOM 1542 C C . VAL B 1 16 ? -0.174 24.234 -1.214 1 98.62 16 VAL B C 1
ATOM 1544 O O . VAL B 1 16 ? 0.467 23.453 -0.508 1 98.62 16 VAL B O 1
ATOM 1547 N N . ALA B 1 17 ? 0.362 24.781 -2.291 1 98.69 17 ALA B N 1
ATOM 1548 C CA . ALA B 1 17 ? 1.671 24.375 -2.795 1 98.69 17 ALA B CA 1
ATOM 1549 C C . ALA B 1 17 ? 2.756 24.609 -1.747 1 98.69 17 ALA B C 1
ATOM 1551 O O . ALA B 1 17 ? 3.576 23.719 -1.49 1 98.69 17 ALA B O 1
ATOM 1552 N N . PRO B 1 18 ? 2.789 25.766 -1.098 1 98.44 18 PRO B N 1
ATOM 1553 C CA . PRO B 1 18 ? 3.791 25.953 -0.046 1 98.44 18 PRO B CA 1
ATOM 1554 C C . PRO B 1 18 ? 3.648 24.938 1.089 1 98.44 18 PRO B C 1
ATOM 1556 O O . PRO B 1 18 ? 4.648 24.531 1.682 1 98.44 18 PRO B O 1
ATOM 1559 N N . MET B 1 19 ? 2.432 24.562 1.39 1 98.62 19 MET B N 1
ATOM 1560 C CA . MET B 1 19 ? 2.207 23.578 2.432 1 98.62 19 MET B CA 1
ATOM 1561 C C . MET B 1 19 ? 2.723 22.203 1.996 1 98.62 19 MET B C 1
ATOM 1563 O O . MET B 1 19 ? 3.283 21.469 2.805 1 98.62 19 MET B O 1
ATOM 1567 N N . ILE B 1 20 ? 2.523 21.875 0.736 1 98.62 20 ILE B N 1
ATOM 1568 C CA . ILE B 1 20 ? 3.043 20.625 0.194 1 98.62 20 ILE B CA 1
ATOM 1569 C C . ILE B 1 20 ? 4.566 20.594 0.323 1 98.62 20 ILE B C 1
ATOM 1571 O O . ILE B 1 20 ? 5.141 19.594 0.742 1 98.62 20 ILE B O 1
ATOM 1575 N N . VAL B 1 21 ? 5.172 21.734 0.006 1 98.19 21 VAL B N 1
ATOM 1576 C CA . VAL B 1 21 ? 6.621 21.844 0.111 1 98.19 21 VAL B CA 1
ATOM 1577 C C . VAL B 1 21 ? 7.059 21.594 1.553 1 98.19 21 VAL B C 1
ATOM 1579 O O . VAL B 1 21 ? 8.008 20.844 1.802 1 98.19 21 VAL B O 1
ATOM 1582 N N . GLU B 1 22 ? 6.375 22.172 2.498 1 97.5 22 GLU B N 1
ATOM 1583 C CA . GLU B 1 22 ? 6.703 21.984 3.908 1 97.5 22 GLU B CA 1
ATOM 1584 C 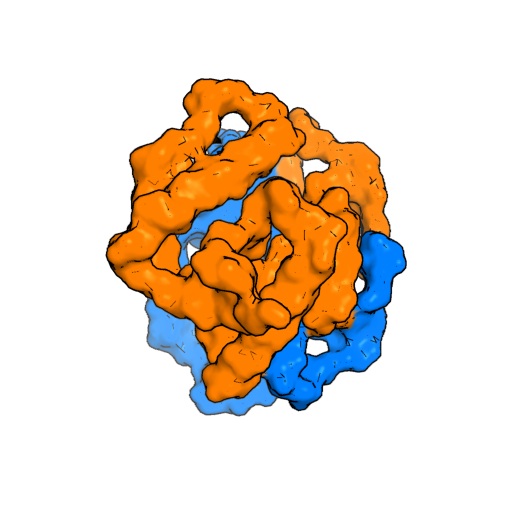C . GLU B 1 22 ? 6.547 20.516 4.32 1 97.5 22 GLU B C 1
ATOM 1586 O O . GLU B 1 22 ? 7.391 19.969 5.039 1 97.5 22 GLU B O 1
ATOM 1591 N N . LEU B 1 23 ? 5.516 19.906 3.842 1 97.31 23 LEU B N 1
ATOM 1592 C CA . LEU B 1 23 ? 5.266 18.5 4.133 1 97.31 23 LEU B CA 1
ATOM 1593 C C . LEU B 1 23 ? 6.395 17.625 3.6 1 97.31 23 LEU B C 1
ATOM 1595 O O . LEU B 1 23 ? 6.965 16.828 4.34 1 97.31 23 LEU B O 1
ATOM 1599 N N . MET B 1 24 ? 6.727 17.828 2.33 1 96.25 24 MET B N 1
ATOM 1600 C CA . MET B 1 24 ? 7.758 17.031 1.683 1 96.25 24 MET B CA 1
ATOM 1601 C C . MET B 1 24 ? 9.109 17.234 2.355 1 96.25 24 MET B C 1
ATOM 1603 O O . MET B 1 24 ? 9.844 16.281 2.6 1 96.25 24 MET B O 1
ATOM 1607 N N . ASN B 1 25 ? 9.398 18.422 2.697 1 94.88 25 ASN B N 1
ATOM 1608 C CA . ASN B 1 25 ? 10.695 18.734 3.289 1 94.88 25 ASN B CA 1
ATOM 1609 C C . ASN B 1 25 ? 10.766 18.281 4.746 1 94.88 25 ASN B C 1
ATOM 1611 O O . ASN B 1 25 ? 11.852 18 5.262 1 94.88 25 ASN B O 1
ATOM 1615 N N . TYR B 1 26 ? 9.641 18.281 5.418 1 91.94 26 TYR B N 1
ATOM 1616 C CA . TYR B 1 26 ? 9.594 17.672 6.746 1 91.94 26 TYR B CA 1
ATOM 1617 C C . TYR B 1 26 ? 10.055 16.219 6.695 1 91.94 26 TYR B C 1
ATOM 1619 O O . TYR B 1 26 ? 10.883 15.797 7.508 1 91.94 26 TYR B O 1
ATOM 1627 N N . HIS B 1 27 ? 9.586 15.461 5.719 1 90.06 27 HIS B N 1
ATOM 1628 C CA . HIS B 1 27 ? 9.961 14.062 5.555 1 90.06 27 HIS B CA 1
ATOM 1629 C C . HIS B 1 27 ? 11.438 13.922 5.199 1 90.06 27 HIS B C 1
ATOM 1631 O O . HIS B 1 27 ? 12.117 13.023 5.699 1 90.06 27 HIS B O 1
ATOM 1637 N N . ARG B 1 28 ? 11.898 14.828 4.371 1 90.44 28 ARG B N 1
ATOM 1638 C CA . ARG B 1 28 ? 13.305 14.797 3.967 1 90.44 28 ARG B CA 1
ATOM 1639 C C . ARG B 1 28 ? 14.219 15.086 5.152 1 90.44 28 ARG B C 1
ATOM 1641 O O . ARG B 1 28 ? 15.305 14.516 5.25 1 90.44 28 ARG B O 1
ATOM 1648 N N . ARG B 1 29 ? 13.789 15.977 5.965 1 89.06 29 ARG B N 1
ATOM 1649 C CA . ARG B 1 29 ? 14.547 16.266 7.172 1 89.06 29 ARG B CA 1
ATOM 1650 C C . ARG B 1 29 ? 14.633 15.047 8.078 1 89.06 29 ARG B C 1
ATOM 1652 O O . ARG B 1 29 ? 15.703 14.734 8.609 1 89.06 29 ARG B O 1
ATOM 1659 N N . LEU B 1 30 ? 13.57 14.344 8.281 1 85 30 LEU B N 1
ATOM 1660 C CA . LEU B 1 30 ? 13.523 13.156 9.125 1 85 30 LEU B CA 1
ATOM 1661 C C . LEU B 1 30 ? 14.477 12.086 8.609 1 85 30 LEU B C 1
ATOM 1663 O O . LEU B 1 30 ? 15.07 11.344 9.398 1 85 30 LEU B O 1
ATOM 1667 N N . THR B 1 31 ? 14.68 12.023 7.27 1 82.44 31 THR B N 1
ATOM 1668 C CA . THR B 1 31 ? 15.531 10.992 6.676 1 82.44 31 THR B CA 1
ATOM 1669 C C . THR B 1 31 ? 16.953 11.516 6.469 1 82.44 31 THR B C 1
ATOM 1671 O O . THR B 1 31 ? 17.781 10.844 5.852 1 82.44 31 THR B O 1
ATOM 1674 N N . LYS B 1 32 ? 17.234 12.773 6.918 1 86.44 32 LYS B N 1
ATOM 1675 C CA . LYS B 1 32 ? 18.531 13.422 6.824 1 86.44 32 LYS B CA 1
ATOM 1676 C C . LYS B 1 32 ? 19 13.508 5.375 1 86.44 32 LYS B C 1
ATOM 1678 O O . LYS B 1 32 ? 20.172 13.266 5.078 1 86.44 32 LYS B O 1
ATOM 1683 N N . SER B 1 33 ? 18.078 13.797 4.5 1 87.69 33 SER B N 1
ATOM 1684 C CA . SER B 1 33 ? 18.406 13.977 3.09 1 87.69 33 SER B CA 1
ATOM 1685 C C . SER B 1 33 ? 19.172 15.266 2.861 1 87.69 33 SER B C 1
ATOM 1687 O O . SER B 1 33 ? 18.875 16.297 3.48 1 87.69 33 SER B O 1
ATOM 1689 N N . PRO B 1 34 ? 20.094 15.203 1.902 1 90.5 34 PRO B N 1
ATOM 1690 C CA . PRO B 1 34 ? 20.812 16.453 1.569 1 90.5 34 PRO B CA 1
ATOM 1691 C C . PRO B 1 34 ? 19.875 17.531 1.041 1 90.5 34 PRO B C 1
ATOM 1693 O O . PRO B 1 34 ? 18.828 17.219 0.442 1 90.5 34 PRO B O 1
ATOM 1696 N N . GLN B 1 35 ? 20.234 18.781 1.271 1 88 35 GLN B N 1
ATOM 1697 C CA . GLN B 1 35 ? 19.375 19.922 0.951 1 88 35 GLN B CA 1
ATOM 1698 C C . GLN B 1 35 ? 19.125 20 -0.55 1 88 35 GLN B C 1
ATOM 1700 O O . GLN B 1 35 ? 18.078 20.5 -0.976 1 88 35 GLN B O 1
ATOM 1705 N N . GLU B 1 36 ? 20.094 19.516 -1.261 1 89.56 36 GLU B N 1
ATOM 1706 C CA . GLU B 1 36 ? 19.953 19.578 -2.713 1 89.56 36 GLU B CA 1
ATOM 1707 C C . GLU B 1 36 ? 18.734 18.781 -3.184 1 89.56 36 GLU B C 1
ATOM 1709 O O . GLU B 1 36 ? 18.266 18.969 -4.305 1 89.56 36 GLU B O 1
ATOM 1714 N N . TYR B 1 37 ? 18.141 18 -2.324 1 87.19 37 TYR B N 1
ATOM 1715 C CA . TYR B 1 37 ? 17 17.172 -2.701 1 87.19 37 TYR B CA 1
ATOM 1716 C C . TYR B 1 37 ? 15.711 17.703 -2.098 1 87.19 37 TYR B C 1
ATOM 1718 O O . TYR B 1 37 ? 14.656 17.094 -2.217 1 87.19 37 TYR B O 1
ATOM 1726 N N . TRP B 1 38 ? 15.836 18.875 -1.574 1 91.81 38 TRP B N 1
ATOM 1727 C CA . TRP B 1 38 ? 14.656 19.453 -0.941 1 91.81 38 TRP B CA 1
ATOM 1728 C C . TRP B 1 38 ? 13.664 19.953 -1.987 1 91.81 38 TRP B C 1
ATOM 1730 O O . TRP B 1 38 ? 14.062 20.453 -3.035 1 91.81 38 TRP B O 1
ATOM 1740 N N . CYS B 1 39 ? 12.445 19.719 -1.666 1 94.88 39 CYS B N 1
ATOM 1741 C CA . CYS B 1 39 ? 11.336 20.094 -2.541 1 94.88 39 CYS B CA 1
ATOM 1742 C C . CYS B 1 39 ? 11.281 21.609 -2.732 1 94.88 39 CYS B C 1
ATOM 1744 O O . CYS B 1 39 ? 11.359 22.359 -1.763 1 94.88 39 CYS B O 1
ATOM 1746 N N . THR B 1 40 ? 11.148 22.094 -3.988 1 97.19 40 THR B N 1
ATOM 1747 C CA . THR B 1 40 ? 11.008 23.516 -4.328 1 97.19 40 THR B CA 1
ATOM 1748 C C . THR B 1 40 ? 9.539 23.891 -4.492 1 97.19 40 THR B C 1
ATOM 1750 O O . THR B 1 40 ? 8.664 23.016 -4.492 1 97.19 40 THR B O 1
ATOM 1753 N N . ILE B 1 41 ? 9.32 25.172 -4.629 1 97.94 41 ILE B N 1
ATOM 1754 C CA . ILE B 1 41 ? 7.945 25.641 -4.801 1 97.94 41 ILE B CA 1
ATOM 1755 C C . ILE B 1 41 ? 7.402 25.141 -6.137 1 97.94 41 ILE B C 1
ATOM 1757 O O . ILE B 1 41 ? 6.223 24.781 -6.242 1 97.94 41 ILE B O 1
ATOM 1761 N N . GLU B 1 42 ? 8.203 25.125 -7.133 1 98 42 GLU B N 1
ATOM 1762 C CA . GLU B 1 42 ? 7.793 24.609 -8.438 1 98 42 GLU B CA 1
ATOM 1763 C C . GLU B 1 42 ? 7.359 23.141 -8.336 1 98 42 GLU B C 1
ATOM 1765 O O . GLU B 1 42 ? 6.344 22.75 -8.914 1 98 42 GLU B O 1
ATOM 1770 N N . GLU B 1 43 ? 8.102 22.375 -7.59 1 97.62 43 GLU B N 1
ATOM 1771 C CA . GLU B 1 43 ? 7.754 20.984 -7.371 1 97.62 43 GLU B CA 1
ATOM 1772 C C . GLU B 1 43 ? 6.465 20.844 -6.57 1 97.62 43 GLU B C 1
ATOM 1774 O O . GLU B 1 43 ? 5.652 19.953 -6.832 1 97.62 43 GLU B O 1
ATOM 1779 N N . GLY B 1 44 ? 6.355 21.688 -5.598 1 98.38 44 GLY B N 1
ATOM 1780 C CA . GLY B 1 44 ? 5.113 21.719 -4.844 1 98.38 44 GLY B CA 1
ATOM 1781 C C . GLY B 1 44 ? 3.902 22.016 -5.699 1 98.38 44 GLY B C 1
ATOM 1782 O O . GLY B 1 44 ? 2.844 21.406 -5.531 1 98.38 44 GLY B O 1
ATOM 1783 N N . GLU B 1 45 ? 4.062 22.938 -6.625 1 98.5 45 GLU B N 1
ATOM 1784 C CA . GLU B 1 45 ? 2.99 23.312 -7.543 1 98.5 45 GLU B CA 1
ATOM 1785 C C . GLU B 1 45 ? 2.635 22.141 -8.461 1 98.5 45 GLU B C 1
ATOM 1787 O O . GLU B 1 45 ? 1.457 21.891 -8.734 1 98.5 45 GLU B O 1
ATOM 1792 N N . LYS B 1 46 ? 3.617 21.516 -8.922 1 98.31 46 LYS B N 1
ATOM 1793 C CA . LYS B 1 46 ? 3.387 20.344 -9.75 1 98.31 46 LYS B CA 1
ATOM 1794 C C . LYS B 1 46 ? 2.645 19.25 -8.977 1 98.31 46 LYS B C 1
ATOM 1796 O O . LYS B 1 46 ? 1.739 18.609 -9.508 1 98.31 46 LYS B O 1
ATOM 1801 N N . SER B 1 47 ? 3.127 19.062 -7.754 1 98.19 47 SER B N 1
ATOM 1802 C CA . SER B 1 47 ? 2.445 18.078 -6.902 1 98.19 47 SER B CA 1
ATOM 1803 C C . SER B 1 47 ? 0.98 18.453 -6.699 1 98.19 47 SER B C 1
ATOM 1805 O O . SER B 1 47 ? 0.098 17.609 -6.777 1 98.19 47 SER B O 1
ATOM 1807 N N . PHE B 1 48 ? 0.735 19.688 -6.48 1 98.62 48 PHE B N 1
ATOM 1808 C CA . PHE B 1 48 ? -0.629 20.172 -6.32 1 98.62 48 PHE B CA 1
ATOM 1809 C C . PHE B 1 48 ? -1.478 19.828 -7.535 1 98.62 48 PHE B C 1
ATOM 1811 O O . PHE B 1 48 ? -2.572 19.266 -7.398 1 98.62 48 PHE B O 1
ATOM 1818 N N . ASP B 1 49 ? -0.982 20.094 -8.719 1 98.5 49 ASP B N 1
ATOM 1819 C CA . ASP B 1 49 ? -1.697 19.828 -9.961 1 98.5 49 ASP B CA 1
ATOM 1820 C C . ASP B 1 49 ? -1.987 18.344 -10.117 1 98.5 49 ASP B C 1
ATOM 1822 O O . ASP B 1 49 ? -3.098 17.953 -10.484 1 98.5 49 ASP B O 1
ATOM 1826 N N . SER B 1 50 ? -1.001 17.594 -9.805 1 98.25 50 SER B N 1
ATOM 1827 C CA . SER B 1 50 ? -1.156 16.141 -9.906 1 98.25 50 SER B CA 1
ATOM 1828 C C . SER B 1 50 ? -2.188 15.625 -8.906 1 98.25 50 SER B C 1
ATOM 1830 O O . SER B 1 50 ? -3.033 14.797 -9.25 1 98.25 50 SER B O 1
ATOM 1832 N N . TRP B 1 51 ? -2.1 16.109 -7.703 1 98.44 51 TRP B N 1
ATOM 1833 C CA . TRP B 1 51 ? -3.004 15.672 -6.645 1 98.44 51 TRP B CA 1
ATOM 1834 C C . TRP B 1 51 ? -4.449 16.016 -6.984 1 98.44 51 TRP B C 1
ATOM 1836 O O . TRP B 1 51 ? -5.359 15.234 -6.727 1 98.44 51 TRP B O 1
ATOM 1846 N N . LEU B 1 52 ? -4.652 17.156 -7.578 1 97.88 52 LEU B N 1
ATOM 1847 C CA . LEU B 1 52 ? -6 17.578 -7.941 1 97.88 52 LEU B CA 1
ATOM 1848 C C . LEU B 1 52 ? -6.582 16.672 -9.016 1 97.88 52 LEU B C 1
ATOM 1850 O O . LEU B 1 52 ? -7.797 16.453 -9.062 1 97.88 52 LEU B O 1
ATOM 1854 N N . LYS B 1 53 ? -5.762 16.188 -9.867 1 97.25 53 LYS B N 1
ATOM 1855 C CA . LYS B 1 53 ? -6.191 15.305 -10.945 1 97.25 53 LYS B CA 1
ATOM 1856 C C . LYS B 1 53 ? -6.504 13.906 -10.414 1 97.25 53 LYS B C 1
ATOM 1858 O O . LYS B 1 53 ? -7.395 13.227 -10.93 1 97.25 53 LYS B O 1
ATOM 1863 N N . GLU B 1 54 ? -5.82 13.523 -9.375 1 97.5 54 GLU B N 1
ATOM 1864 C CA . GLU B 1 54 ? -5.832 12.125 -8.961 1 97.5 54 GLU B CA 1
ATOM 1865 C C . GLU B 1 54 ? -6.73 11.922 -7.742 1 97.5 54 GLU B C 1
ATOM 1867 O O . GLU B 1 54 ? -7.141 10.797 -7.453 1 97.5 54 GLU B O 1
ATOM 1872 N N . GLY B 1 55 ? -6.918 12.914 -7.008 1 98.44 55 GLY B N 1
ATOM 1873 C CA . GLY B 1 55 ? -7.676 12.812 -5.773 1 98.44 55 GLY B CA 1
ATOM 1874 C C . GLY B 1 55 ? -8.359 14.117 -5.383 1 98.44 55 GLY B C 1
ATOM 1875 O O . GLY B 1 55 ? -8.797 14.875 -6.246 1 98.44 55 GLY B O 1
ATOM 1876 N N . ARG B 1 56 ? -8.562 14.297 -4.098 1 98.69 56 ARG B N 1
ATOM 1877 C CA . ARG B 1 56 ? -9.242 15.477 -3.568 1 98.69 56 ARG B CA 1
ATOM 1878 C C . ARG B 1 56 ? -8.469 16.062 -2.389 1 98.69 56 ARG B C 1
ATOM 1880 O O . ARG B 1 56 ? -8.047 15.328 -1.494 1 98.69 56 ARG B O 1
ATOM 1887 N N . ILE B 1 57 ? -8.281 17.375 -2.484 1 98.88 57 ILE B N 1
ATOM 1888 C CA . ILE B 1 57 ? -7.629 18.094 -1.397 1 98.88 57 ILE B CA 1
ATOM 1889 C C . ILE B 1 57 ? -8.672 18.875 -0.596 1 98.88 57 ILE B C 1
ATOM 1891 O O . ILE B 1 57 ? -9.484 19.609 -1.167 1 98.88 57 ILE B O 1
ATOM 1895 N N . TYR B 1 58 ? -8.711 18.672 0.688 1 98.81 58 TYR B N 1
ATOM 1896 C CA . TYR B 1 58 ? -9.531 19.469 1.606 1 98.81 58 TYR B CA 1
ATOM 1897 C C . TYR B 1 58 ? -8.672 20.438 2.406 1 98.81 58 TYR B C 1
ATOM 1899 O O . TYR B 1 58 ? -7.84 20.016 3.215 1 98.81 58 TYR B O 1
ATOM 1907 N N . LEU B 1 59 ? -8.914 21.703 2.199 1 98.75 59 LEU B N 1
ATOM 1908 C CA . LEU B 1 59 ? -8.273 22.719 3.037 1 98.75 59 LEU B CA 1
ATOM 1909 C C . LEU B 1 59 ? -8.914 22.766 4.418 1 98.75 59 LEU B C 1
ATOM 1911 O O . LEU B 1 59 ? -10.141 22.719 4.539 1 98.75 59 LEU B O 1
ATOM 1915 N N . ILE B 1 60 ? -8.078 22.766 5.398 1 98.69 60 ILE B N 1
ATOM 1916 C CA . ILE B 1 60 ? -8.555 22.922 6.77 1 98.69 60 ILE B CA 1
ATOM 1917 C C . ILE B 1 60 ? -8.578 24.406 7.148 1 98.69 60 ILE B C 1
ATOM 1919 O O . ILE B 1 60 ? -7.535 25.047 7.199 1 98.69 60 ILE B O 1
ATOM 1923 N N . VAL B 1 61 ? -9.781 24.875 7.441 1 98.19 61 VAL B N 1
ATOM 1924 C CA . VAL B 1 61 ? -9.969 26.281 7.777 1 98.19 61 VAL B CA 1
ATOM 1925 C C . VAL B 1 61 ? -10.367 26.422 9.242 1 98.19 61 VAL B C 1
ATOM 1927 O O . VAL B 1 61 ? -11.352 25.812 9.68 1 98.19 61 VAL B O 1
ATOM 1930 N N . ASN B 1 62 ? -9.523 27.062 9.984 1 97.06 62 ASN B N 1
ATOM 1931 C CA . ASN B 1 62 ? -9.789 27.344 11.391 1 97.06 62 ASN B CA 1
ATOM 1932 C C . ASN B 1 62 ? -9.844 28.828 11.672 1 97.06 62 ASN B C 1
ATOM 1934 O O . ASN B 1 62 ? -8.836 29.531 11.547 1 97.06 62 ASN B O 1
ATOM 1938 N N . ASN B 1 63 ? -11.039 29.375 12.031 1 95.12 63 ASN B N 1
ATOM 1939 C CA . ASN B 1 63 ? -11.25 30.797 12.32 1 95.12 63 ASN B CA 1
ATOM 1940 C C . ASN B 1 63 ? -10.781 31.672 11.164 1 95.12 63 ASN B C 1
ATOM 1942 O O . ASN B 1 63 ? -10.078 32.656 11.375 1 95.12 63 ASN B O 1
ATOM 1946 N N . GLY B 1 64 ? -11.016 31.188 9.977 1 94.56 64 GLY B N 1
ATOM 1947 C CA . GLY B 1 64 ? -10.727 31.969 8.773 1 94.56 64 GLY B CA 1
ATOM 1948 C C . GLY B 1 64 ? -9.328 31.734 8.234 1 94.56 64 GLY B C 1
ATOM 1949 O O . GLY B 1 64 ? -9.023 32.094 7.102 1 94.56 64 GLY B O 1
ATOM 1950 N N . ASP B 1 65 ? -8.516 31.047 9.062 1 96.62 65 ASP B N 1
ATOM 1951 C CA . ASP B 1 65 ? -7.137 30.781 8.648 1 96.62 65 ASP B CA 1
ATOM 1952 C C . ASP B 1 65 ? -7.012 29.406 8.016 1 96.62 65 ASP B C 1
ATOM 1954 O O . ASP B 1 65 ? -7.609 28.438 8.492 1 96.62 65 ASP B O 1
ATOM 1958 N N . TYR B 1 66 ? -6.301 29.359 6.867 1 97.81 66 TYR B N 1
ATOM 1959 C CA . TYR B 1 66 ? -5.914 28.062 6.312 1 97.81 66 TYR B CA 1
ATOM 1960 C C . TYR B 1 66 ? -4.75 27.453 7.086 1 97.81 66 TYR B C 1
ATOM 1962 O O . TYR B 1 66 ? -3.629 27.969 7.035 1 97.81 66 TYR B O 1
ATOM 1970 N N . ILE B 1 67 ? -4.988 26.328 7.754 1 98.12 67 ILE B N 1
ATOM 1971 C CA . ILE B 1 67 ? -3.977 25.891 8.711 1 98.12 67 ILE B CA 1
ATOM 1972 C C . ILE B 1 67 ? -3.391 24.562 8.266 1 98.12 67 ILE B C 1
ATOM 1974 O O . ILE B 1 67 ? -2.473 24.031 8.898 1 98.12 67 ILE B O 1
ATOM 1978 N N . GLY B 1 68 ? -3.928 23.938 7.172 1 98.69 68 GLY B N 1
ATOM 1979 C CA . GLY B 1 68 ? -3.469 22.641 6.711 1 98.69 68 GLY B CA 1
ATOM 1980 C C . GLY B 1 68 ? -4.352 22.031 5.633 1 98.69 68 GLY B C 1
ATOM 1981 O O . GLY B 1 68 ? -5.141 22.75 5.004 1 98.69 68 GLY B O 1
ATOM 1982 N N . PHE B 1 69 ? -4.152 20.75 5.359 1 98.88 69 PHE B N 1
ATOM 1983 C CA . PHE B 1 69 ? -4.973 20.109 4.34 1 98.88 69 PHE B CA 1
ATOM 1984 C C . PHE B 1 69 ? -5.023 18.594 4.562 1 98.88 69 PHE B C 1
ATOM 1986 O O . PHE B 1 69 ? -4.203 18.047 5.301 1 98.88 69 PHE B O 1
ATOM 1993 N N . PHE B 1 70 ? -6.07 17.984 4.039 1 98.88 70 PHE B N 1
ATOM 1994 C CA . PHE B 1 70 ? -6.113 16.547 3.75 1 98.88 70 PHE B CA 1
ATOM 1995 C C . PHE B 1 70 ? -5.941 16.297 2.26 1 98.88 70 PHE B C 1
ATOM 1997 O O . PHE B 1 70 ? -6.477 17.031 1.43 1 98.88 70 PHE B O 1
ATOM 2004 N N . TYR B 1 71 ? -5.199 15.336 1.924 1 98.88 71 TYR B N 1
ATOM 2005 C CA . TYR B 1 71 ? -5.211 14.805 0.566 1 98.88 71 TYR B CA 1
ATOM 2006 C C . TYR B 1 71 ? -5.723 13.367 0.547 1 98.88 71 TYR B C 1
ATOM 2008 O O . TYR B 1 71 ? -5.188 12.508 1.245 1 98.88 71 TYR B O 1
ATOM 2016 N N . LEU B 1 72 ? -6.828 13.109 -0.223 1 98.88 72 LEU B N 1
ATOM 2017 C CA . LEU B 1 72 ? -7.441 11.789 -0.318 1 98.88 72 LEU B CA 1
ATOM 2018 C C . LEU B 1 72 ? -7.465 11.305 -1.764 1 98.88 72 LEU B C 1
ATOM 2020 O O . LEU B 1 72 ? -7.605 12.109 -2.689 1 98.88 72 LEU B O 1
ATOM 2024 N N . GLU B 1 73 ? -7.297 10.07 -1.906 1 98.62 73 GLU B N 1
ATOM 2025 C CA . GLU B 1 73 ? -7.625 9.383 -3.15 1 98.62 73 GLU B CA 1
ATOM 2026 C C . GLU B 1 73 ? -8.812 8.438 -2.967 1 98.62 73 GLU B C 1
ATOM 2028 O O . GLU B 1 73 ? -9.078 7.984 -1.854 1 98.62 73 GLU B O 1
ATOM 2033 N N . PHE B 1 74 ? -9.469 8.18 -4.062 1 97.81 74 PHE B N 1
ATOM 2034 C CA . PHE B 1 74 ? -10.68 7.363 -4.008 1 97.81 74 PHE B CA 1
ATOM 2035 C C . PHE B 1 74 ? -10.555 6.145 -4.914 1 97.81 74 PHE B C 1
ATOM 2037 O O . PHE B 1 74 ? -9.922 6.215 -5.973 1 97.81 74 PHE B O 1
ATOM 2044 N N . GLY B 1 75 ? -11.023 5.062 -4.438 1 93.62 75 GLY B N 1
ATOM 2045 C CA . GLY B 1 75 ? -10.914 3.836 -5.211 1 93.62 75 GLY B CA 1
ATOM 2046 C C . GLY B 1 75 ? -12.203 3.045 -5.266 1 93.62 75 GLY B C 1
ATOM 2047 O O . GLY B 1 75 ? -13.289 3.605 -5.102 1 93.62 75 GLY B O 1
ATOM 2048 N N . GLY B 1 76 ? -12.031 1.789 -5.695 1 86.69 76 GLY B N 1
ATOM 2049 C CA . GLY B 1 76 ? -13.195 0.923 -5.832 1 86.69 76 GLY B CA 1
ATOM 2050 C C . GLY B 1 76 ? -13.953 0.731 -4.531 1 86.69 76 GLY B C 1
ATOM 2051 O O . GLY B 1 76 ? -13.453 1.076 -3.459 1 86.69 76 GLY B O 1
ATOM 2052 N N . ASN B 1 77 ? -15.273 0.254 -4.574 1 88.5 77 ASN B N 1
ATOM 2053 C CA . ASN B 1 77 ? -16.141 -0.062 -3.439 1 88.5 77 ASN B CA 1
ATOM 2054 C C . ASN B 1 77 ? -16.391 1.165 -2.568 1 88.5 77 ASN B C 1
ATOM 2056 O O . ASN B 1 77 ? -16.5 1.053 -1.347 1 88.5 77 ASN B O 1
ATOM 2060 N N . ASN B 1 78 ? -16.312 2.381 -3.182 1 95.81 78 ASN B N 1
ATOM 2061 C CA . ASN B 1 78 ? -16.516 3.648 -2.49 1 95.81 78 ASN B CA 1
ATOM 2062 C C . ASN B 1 78 ? -15.617 3.775 -1.27 1 95.81 78 ASN B C 1
ATOM 2064 O O . ASN B 1 78 ? -16.078 4.129 -0.182 1 95.81 78 ASN B O 1
ATOM 2068 N N . ALA B 1 79 ? -14.461 3.377 -1.456 1 97.88 79 ALA B N 1
ATOM 2069 C CA . ALA B 1 79 ? -13.445 3.518 -0.417 1 97.88 79 ALA B CA 1
ATOM 2070 C C . ALA B 1 79 ? -12.57 4.742 -0.67 1 97.88 79 ALA B C 1
ATOM 2072 O O . ALA B 1 79 ? -12.5 5.242 -1.795 1 97.88 79 ALA B O 1
ATOM 2073 N N . ALA B 1 80 ? -11.961 5.234 0.343 1 98.69 80 ALA B N 1
ATOM 2074 C CA . ALA B 1 80 ? -11.047 6.363 0.243 1 98.69 80 ALA B CA 1
ATOM 2075 C C . ALA B 1 80 ? -9.742 6.078 0.99 1 98.69 80 ALA B C 1
ATOM 2077 O O . ALA B 1 80 ? -9.719 5.266 1.916 1 98.69 80 ALA B O 1
ATOM 2078 N N . TRP B 1 81 ? -8.695 6.656 0.568 1 98.81 81 TRP B N 1
ATOM 2079 C CA . TRP B 1 81 ? -7.383 6.57 1.196 1 98.81 81 TRP B CA 1
ATOM 2080 C C . TRP B 1 81 ? -6.898 7.949 1.634 1 98.81 81 TRP B C 1
ATOM 2082 O O . TRP B 1 81 ? -6.793 8.867 0.816 1 98.81 81 TRP B O 1
ATOM 2092 N N . LEU B 1 82 ? -6.66 8.062 2.908 1 98.88 82 LEU B N 1
ATOM 2093 C CA . LEU B 1 82 ? -6.004 9.258 3.424 1 98.88 82 LEU B CA 1
ATOM 2094 C C . LEU B 1 82 ? -4.508 9.227 3.137 1 98.88 82 LEU B C 1
ATOM 2096 O O . LEU B 1 82 ? -3.75 8.547 3.838 1 98.88 82 LEU B O 1
ATOM 2100 N N . GLU B 1 83 ? -4.121 10.016 2.162 1 98.44 83 GLU B N 1
ATOM 2101 C CA . GLU B 1 83 ? -2.729 10 1.722 1 98.44 83 GLU B CA 1
ATOM 2102 C C . GLU B 1 83 ? -1.865 10.914 2.588 1 98.44 83 GLU B C 1
ATOM 2104 O O . GLU B 1 83 ? -0.723 10.578 2.906 1 98.44 83 GLU B O 1
ATOM 2109 N N . ASP B 1 84 ? -2.434 12.062 2.887 1 98 84 ASP B N 1
ATOM 2110 C CA . ASP B 1 84 ? -1.672 13.008 3.689 1 98 84 ASP B CA 1
ATOM 2111 C C . ASP B 1 84 ? -2.592 13.828 4.594 1 98 84 ASP B C 1
ATOM 2113 O O . ASP B 1 84 ? -3.695 14.203 4.191 1 98 84 ASP B O 1
ATOM 2117 N N . LEU B 1 85 ? -2.176 14.023 5.75 1 98 85 LEU B N 1
ATOM 2118 C CA . LEU B 1 85 ? -2.666 15.039 6.68 1 98 85 LEU B CA 1
ATOM 2119 C C . LEU B 1 85 ? -1.546 15.984 7.09 1 98 85 LEU B C 1
ATOM 2121 O O . LEU B 1 85 ? -0.506 15.547 7.59 1 98 85 LEU B O 1
ATOM 2125 N N . PHE B 1 86 ? -1.787 17.188 6.746 1 98.12 86 PHE B N 1
ATOM 2126 C CA . PHE B 1 86 ? -0.77 18.188 7.074 1 98.12 86 PHE B CA 1
ATOM 2127 C C . PHE B 1 86 ? -1.379 19.359 7.832 1 98.12 86 PHE B C 1
ATOM 2129 O O . PHE B 1 86 ? -2.424 19.875 7.438 1 98.12 86 PHE B O 1
ATOM 2136 N N . ILE B 1 87 ? -0.789 19.703 8.922 1 97.56 87 ILE B N 1
ATOM 2137 C CA . ILE B 1 87 ? -1.11 20.906 9.695 1 97.56 87 ILE B CA 1
ATOM 2138 C C . ILE B 1 87 ? 0.144 21.75 9.883 1 97.56 87 ILE B C 1
ATOM 2140 O O . ILE B 1 87 ? 1.212 21.234 10.211 1 97.56 87 ILE B O 1
ATOM 2144 N N . LEU B 1 88 ? -0.01 23.047 9.648 1 97.44 88 LEU B N 1
ATOM 2145 C CA . LEU B 1 88 ? 1.103 23.953 9.867 1 97.44 88 LEU B CA 1
ATOM 2146 C C . LEU B 1 88 ? 1.666 23.797 11.273 1 97.44 88 LEU B C 1
ATOM 2148 O O . LEU B 1 88 ? 0.91 23.625 12.234 1 97.44 88 LEU B O 1
ATOM 2152 N N . GLU B 1 89 ? 2.939 23.938 11.383 1 95.06 89 GLU B N 1
ATOM 2153 C CA . GLU B 1 89 ? 3.658 23.641 12.617 1 95.06 89 GLU B CA 1
ATOM 2154 C C . GLU B 1 89 ? 3.105 24.469 13.781 1 95.06 89 GLU B C 1
ATOM 2156 O O . GLU B 1 89 ? 2.885 23.938 14.875 1 95.06 89 GLU B O 1
ATOM 2161 N N . LYS B 1 90 ? 2.828 25.734 13.57 1 95.06 90 LYS B N 1
ATOM 2162 C CA . LYS B 1 90 ? 2.404 26.625 14.641 1 95.06 90 LYS B CA 1
ATOM 2163 C C . LYS B 1 90 ? 1.026 26.25 15.172 1 95.06 90 LYS B C 1
ATOM 2165 O O . LYS B 1 90 ? 0.606 26.719 16.219 1 95.06 90 LYS B O 1
ATOM 2170 N N . TYR B 1 91 ? 0.314 25.375 14.484 1 96.06 91 TYR B N 1
ATOM 2171 C CA . TYR B 1 91 ? -1.033 25 14.891 1 96.06 91 TYR B CA 1
ATOM 2172 C C . TYR B 1 91 ? -1.06 23.562 15.422 1 96.06 91 TYR B C 1
ATOM 2174 O O . TYR B 1 91 ? -2.127 23.031 15.742 1 96.06 91 TYR B O 1
ATOM 2182 N N . ARG B 1 92 ? 0.052 22.875 15.531 1 93.75 92 ARG B N 1
ATOM 2183 C CA . ARG B 1 92 ? 0.121 21.469 15.953 1 93.75 92 ARG B CA 1
ATOM 2184 C C . ARG B 1 92 ? 0.041 21.359 17.469 1 93.75 92 ARG B C 1
ATOM 2186 O O . ARG B 1 92 ? 0.218 22.344 18.188 1 93.75 92 ARG B O 1
ATOM 2193 N N . ARG B 1 93 ? -0.352 20.188 17.906 1 92.56 93 ARG B N 1
ATOM 2194 C CA . ARG B 1 93 ? -0.421 19.828 19.312 1 92.56 93 ARG B CA 1
ATOM 2195 C C . ARG B 1 93 ? -1.467 20.672 20.047 1 92.56 93 ARG B C 1
ATOM 2197 O O . ARG B 1 93 ? -1.27 21.047 21.203 1 92.56 93 ARG B O 1
ATOM 2204 N N . LYS B 1 94 ? -2.521 21.047 19.328 1 93.56 94 LYS B N 1
ATOM 2205 C CA . LYS B 1 94 ? -3.617 21.828 19.891 1 93.56 94 LYS B CA 1
ATOM 2206 C C . LYS B 1 94 ? -4.953 21.109 19.719 1 93.56 94 LYS B C 1
ATOM 2208 O O . LYS B 1 94 ? -6.016 21.703 19.922 1 93.56 94 LYS B O 1
ATOM 2213 N N . GLY B 1 95 ? -4.863 19.891 19.25 1 94.5 95 GLY B N 1
ATOM 2214 C CA . GLY B 1 95 ? -6.07 19.109 19.078 1 94.5 95 GLY B CA 1
ATOM 2215 C C . GLY B 1 95 ? -6.789 19.406 17.781 1 94.5 95 GLY B C 1
ATOM 2216 O O . GLY B 1 95 ? -7.875 18.875 17.531 1 94.5 95 GLY B O 1
ATOM 2217 N N . LEU B 1 96 ? -6.211 20.172 16.953 1 95.81 96 LEU B N 1
ATOM 2218 C CA . LEU B 1 96 ? -6.871 20.625 15.734 1 95.81 96 LEU B CA 1
ATOM 2219 C C . LEU B 1 96 ? -6.93 19.516 14.695 1 95.81 96 LEU B C 1
ATOM 2221 O O . LEU B 1 96 ? -7.875 19.438 13.906 1 95.81 96 LEU B O 1
ATOM 2225 N N . GLY B 1 97 ? -5.914 18.656 14.727 1 96.5 97 GLY B N 1
ATOM 2226 C CA . GLY B 1 97 ? -5.949 17.5 13.844 1 96.5 97 GLY B CA 1
ATOM 2227 C C . GLY B 1 97 ? -7.125 16.578 14.102 1 96.5 97 GLY B C 1
ATOM 2228 O O . GLY B 1 97 ? -7.781 16.125 13.164 1 96.5 97 GLY B O 1
ATOM 2229 N N . ARG B 1 98 ? -7.41 16.375 15.352 1 97.19 98 ARG B N 1
ATOM 2230 C CA . ARG B 1 98 ? -8.531 15.531 15.75 1 97.19 98 ARG B CA 1
ATOM 2231 C C . ARG B 1 98 ? -9.859 16.141 15.312 1 97.19 98 ARG B C 1
ATOM 2233 O O . ARG B 1 98 ? -10.727 15.445 14.789 1 97.19 98 ARG B O 1
ATOM 2240 N N . LYS B 1 99 ? -9.953 17.406 15.562 1 97.62 99 LYS B N 1
ATOM 2241 C CA . LYS B 1 99 ? -11.172 18.125 15.164 1 97.62 99 LYS B CA 1
ATOM 2242 C C . LYS B 1 99 ? -11.383 18.047 13.656 1 97.62 99 LYS B C 1
ATOM 2244 O O . LYS B 1 99 ? -12.492 17.797 13.188 1 97.62 99 LYS B O 1
ATOM 2249 N N . ALA B 1 100 ? -10.32 18.266 12.93 1 98.31 100 ALA B N 1
ATOM 2250 C CA . ALA B 1 100 ? -10.391 18.203 11.477 1 98.31 100 ALA B CA 1
ATOM 2251 C C . ALA B 1 100 ? -10.789 16.812 11 1 98.31 100 ALA B C 1
ATOM 2253 O O . ALA B 1 100 ? -11.609 16.672 10.086 1 98.31 100 ALA B O 1
ATOM 2254 N N . MET B 1 101 ? -10.25 15.805 11.617 1 98.5 101 MET B N 1
ATOM 2255 C CA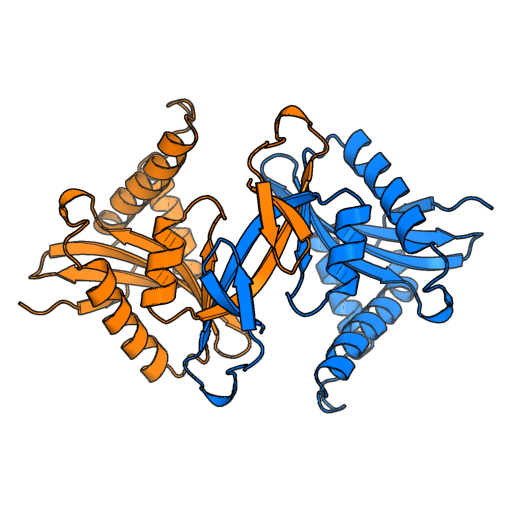 . MET B 1 101 ? -10.555 14.414 11.273 1 98.5 101 MET B CA 1
ATOM 2256 C C . MET B 1 101 ? -12.031 14.109 11.484 1 98.5 101 MET B C 1
ATOM 2258 O O . MET B 1 101 ? -12.648 13.422 10.672 1 98.5 101 MET B O 1
ATOM 2262 N N . ASN B 1 102 ? -12.555 14.609 12.539 1 98.31 102 ASN B N 1
ATOM 2263 C CA . ASN B 1 102 ? -13.969 14.398 12.812 1 98.31 102 ASN B CA 1
ATOM 2264 C C . ASN B 1 102 ? -14.852 15 11.719 1 98.31 102 ASN B C 1
ATOM 2266 O O . ASN B 1 102 ? -15.844 14.398 11.305 1 98.31 102 ASN B O 1
ATOM 2270 N N . ILE B 1 103 ? -14.477 16.141 11.312 1 98.56 103 ILE B N 1
ATOM 2271 C CA . ILE B 1 103 ? -15.219 16.797 10.242 1 98.56 103 ILE B CA 1
ATOM 2272 C C . ILE B 1 103 ? -15.078 15.984 8.953 1 98.56 103 ILE B C 1
ATOM 2274 O O . ILE B 1 103 ? -16.047 15.805 8.211 1 98.56 103 ILE B O 1
ATOM 2278 N N . LEU B 1 104 ? -13.883 15.516 8.68 1 98.69 104 LEU B N 1
ATOM 2279 C CA . LEU B 1 104 ? -13.664 14.664 7.516 1 98.69 104 LEU B CA 1
ATOM 2280 C C . LEU B 1 104 ? -14.547 13.422 7.57 1 98.69 104 LEU B C 1
ATOM 2282 O O . LEU B 1 104 ? -15.141 13.031 6.562 1 98.69 104 LEU B O 1
ATOM 2286 N N . ASP B 1 105 ? -14.633 12.828 8.742 1 98.69 105 ASP B N 1
ATOM 2287 C CA . ASP B 1 105 ? -15.477 11.648 8.93 1 98.69 105 ASP B CA 1
ATOM 2288 C C . ASP B 1 105 ? -16.922 11.945 8.516 1 98.69 105 ASP B C 1
ATOM 2290 O O . ASP B 1 105 ? -17.547 11.141 7.82 1 98.69 105 ASP B O 1
ATOM 2294 N N . ASP B 1 106 ? -17.391 13.055 8.938 1 98.56 106 ASP B N 1
ATOM 2295 C CA . ASP B 1 106 ? -18.75 13.445 8.602 1 98.56 106 ASP B CA 1
ATOM 2296 C C . ASP B 1 106 ? -18.938 13.555 7.086 1 98.56 106 ASP B C 1
ATOM 2298 O O . ASP B 1 106 ? -19.953 13.125 6.547 1 98.56 106 ASP B O 1
ATOM 2302 N N . ILE B 1 107 ? -17.984 14.141 6.449 1 98.56 107 ILE B N 1
ATOM 2303 C CA . ILE B 1 107 ? -18.031 14.297 5 1 98.56 107 ILE B CA 1
ATOM 2304 C C . ILE B 1 107 ? -18.016 12.93 4.324 1 98.56 107 ILE B C 1
ATOM 2306 O O . ILE B 1 107 ? -18.781 12.68 3.395 1 98.56 107 ILE B O 1
ATOM 2310 N N . MET B 1 108 ? -17.125 12.023 4.77 1 98.5 108 MET B N 1
ATOM 2311 C CA . MET B 1 108 ? -17.047 10.68 4.211 1 98.5 108 MET B CA 1
ATOM 2312 C C . MET B 1 108 ? -18.375 9.945 4.332 1 98.5 108 MET B C 1
ATOM 2314 O O . MET B 1 108 ? -18.828 9.305 3.379 1 98.5 108 MET B O 1
ATOM 2318 N N . ILE B 1 109 ? -19 10.047 5.48 1 98.31 109 ILE B N 1
ATOM 2319 C CA . ILE B 1 109 ? -20.281 9.398 5.738 1 98.31 109 ILE B CA 1
ATOM 2320 C C . ILE B 1 109 ? -21.344 9.961 4.797 1 98.31 109 ILE B C 1
ATOM 2322 O O . ILE B 1 109 ? -22.078 9.203 4.164 1 98.31 109 ILE B O 1
ATOM 2326 N N . LYS B 1 110 ? -21.391 11.25 4.664 1 98.06 110 LYS B N 1
ATOM 2327 C CA . LYS B 1 110 ? -22.359 11.914 3.807 1 98.06 110 LYS B CA 1
ATOM 2328 C C . LYS B 1 110 ? -22.188 11.492 2.35 1 98.06 110 LYS B C 1
ATOM 2330 O O . LYS B 1 110 ? -23.172 11.383 1.609 1 98.06 110 LYS B O 1
ATOM 2335 N N . GLU B 1 111 ? -20.969 11.219 1.974 1 97.62 111 GLU B N 1
ATOM 2336 C CA . GLU B 1 111 ? -20.672 10.852 0.594 1 97.62 111 GLU B CA 1
ATOM 2337 C C . GLU B 1 111 ? -20.75 9.344 0.397 1 97.62 111 GLU B C 1
ATOM 2339 O O . GLU B 1 111 ? -20.328 8.82 -0.639 1 97.62 111 GLU B O 1
ATOM 2344 N N . ASN B 1 112 ? -21.172 8.641 1.355 1 97.62 112 ASN B N 1
ATOM 2345 C CA . ASN B 1 112 ? -21.406 7.195 1.326 1 97.62 112 ASN B CA 1
ATOM 2346 C C . ASN B 1 112 ? -20.094 6.422 1.132 1 97.62 112 ASN B C 1
ATOM 2348 O O . ASN B 1 112 ? -20.078 5.398 0.445 1 97.62 112 ASN B O 1
ATOM 2352 N N . ILE B 1 113 ? -19.047 7.016 1.569 1 98.44 113 ILE B N 1
ATOM 2353 C CA . ILE B 1 113 ? -17.812 6.262 1.628 1 98.44 113 ILE B CA 1
ATOM 2354 C C . ILE B 1 113 ? -17.938 5.113 2.623 1 98.44 113 ILE B C 1
ATOM 2356 O O . ILE B 1 113 ? -18.5 5.285 3.709 1 98.44 113 ILE B O 1
ATOM 2360 N N . THR B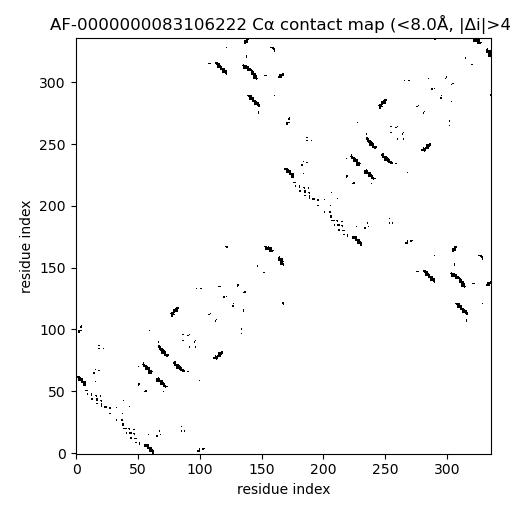 1 114 ? -17.406 3.896 2.262 1 98.19 114 THR B N 1
ATOM 2361 C CA . THR B 1 114 ? -17.594 2.715 3.096 1 98.19 114 THR B CA 1
ATOM 2362 C C . THR B 1 114 ? -16.484 2.607 4.137 1 98.19 114 THR B C 1
ATOM 2364 O O . THR B 1 114 ? -16.703 2.125 5.246 1 98.19 114 THR B O 1
ATOM 2367 N N . ALA B 1 115 ? -15.297 3.016 3.699 1 98.5 115 ALA B N 1
ATOM 2368 C CA . ALA B 1 115 ? -14.133 2.891 4.578 1 98.5 115 ALA B CA 1
ATOM 2369 C C . ALA B 1 115 ? -13.047 3.885 4.195 1 98.5 115 ALA B C 1
ATOM 2371 O O . ALA B 1 115 ? -12.938 4.281 3.031 1 98.5 115 ALA B O 1
ATOM 2372 N N . LEU B 1 116 ? -12.305 4.289 5.199 1 98.81 116 LEU B N 1
ATOM 2373 C CA . LEU B 1 116 ? -11.117 5.133 5.031 1 98.81 116 LEU B CA 1
ATOM 2374 C C . LEU B 1 116 ? -9.859 4.383 5.441 1 98.81 116 LEU B C 1
ATOM 2376 O O . LEU B 1 116 ? -9.82 3.752 6.504 1 98.81 116 LEU B O 1
ATOM 2380 N N . PHE B 1 117 ? -8.898 4.406 4.566 1 98.75 117 PHE B N 1
ATOM 2381 C CA . PHE B 1 117 ? -7.637 3.713 4.809 1 98.75 117 PHE B CA 1
ATOM 2382 C C . PHE B 1 117 ? -6.504 4.711 5.027 1 98.75 117 PHE B C 1
ATOM 2384 O O . PHE B 1 117 ? -6.551 5.832 4.52 1 98.75 117 PHE B O 1
ATOM 2391 N N . VAL B 1 118 ? -5.477 4.293 5.762 1 98.62 118 VAL B N 1
ATOM 2392 C CA . VAL B 1 118 ? -4.258 5.078 5.902 1 98.62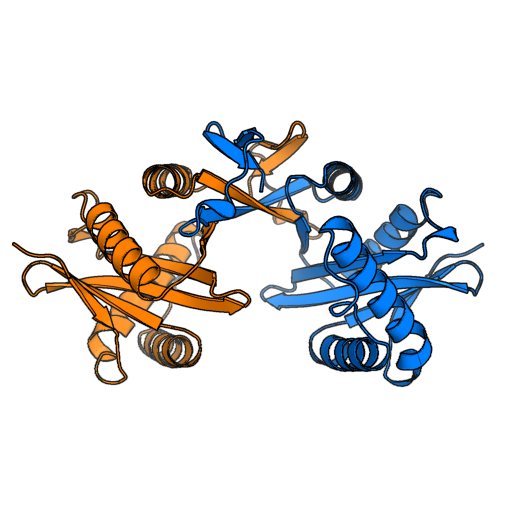 118 VAL B CA 1
ATOM 2393 C C . VAL B 1 118 ? -3.053 4.145 6.02 1 98.62 118 VAL B C 1
ATOM 2395 O O . VAL B 1 118 ? -3.131 3.104 6.676 1 98.62 118 VAL B O 1
ATOM 2398 N N . ASP B 1 119 ? -1.985 4.512 5.375 1 98.06 119 ASP B N 1
ATOM 2399 C CA . ASP B 1 119 ? -0.715 3.803 5.488 1 98.06 119 ASP B CA 1
ATOM 2400 C C . ASP B 1 119 ? 0.214 4.496 6.484 1 98.06 119 ASP B C 1
ATOM 2402 O O . ASP B 1 119 ? 0.38 5.719 6.438 1 98.06 119 ASP B O 1
ATOM 2406 N N . VAL B 1 120 ? 0.825 3.74 7.359 1 96.12 120 VAL B N 1
ATOM 2407 C CA . VAL B 1 120 ? 1.697 4.285 8.398 1 96.12 120 VAL B CA 1
ATOM 2408 C C . VAL B 1 120 ? 2.979 3.457 8.477 1 96.12 120 VAL B C 1
ATOM 2410 O O . VAL B 1 120 ? 2.934 2.225 8.438 1 96.12 120 VAL B O 1
ATOM 2413 N N . ILE B 1 121 ? 4.066 4.129 8.547 1 93.88 121 ILE B N 1
ATOM 2414 C CA . ILE B 1 121 ? 5.316 3.412 8.773 1 93.88 121 ILE B CA 1
ATOM 2415 C C . ILE B 1 121 ? 5.391 2.957 10.227 1 93.88 121 ILE B C 1
ATOM 2417 O O . ILE B 1 121 ? 4.953 3.672 11.133 1 93.88 121 ILE B O 1
ATOM 2421 N N . PRO B 1 122 ? 5.938 1.807 10.469 1 92.56 122 PRO B N 1
ATOM 2422 C CA . PRO B 1 122 ? 5.875 1.203 11.805 1 92.56 122 PRO B CA 1
ATOM 2423 C C . PRO B 1 122 ? 6.59 2.035 12.867 1 92.56 122 PRO B C 1
ATOM 2425 O O . PRO B 1 122 ? 6.281 1.925 14.055 1 92.56 122 PRO B O 1
ATOM 2428 N N . ARG B 1 123 ? 7.527 2.857 12.562 1 89.38 123 ARG B N 1
ATOM 2429 C CA . ARG B 1 123 ? 8.281 3.646 13.531 1 89.38 123 ARG B CA 1
ATOM 2430 C C . ARG B 1 123 ? 7.5 4.879 13.969 1 89.38 123 ARG B C 1
ATOM 2432 O O . ARG B 1 123 ? 7.879 5.555 14.93 1 89.38 123 ARG B O 1
ATOM 2439 N N . ASN B 1 124 ? 6.469 5.191 13.266 1 90.69 124 ASN B N 1
ATOM 2440 C CA . ASN B 1 124 ? 5.648 6.355 13.586 1 90.69 124 ASN B CA 1
ATOM 2441 C C . ASN B 1 124 ? 4.605 6.031 14.648 1 90.69 124 ASN B C 1
ATOM 2443 O O . ASN B 1 124 ? 3.402 6.09 14.383 1 90.69 124 ASN B O 1
ATOM 2447 N N . ILE B 1 125 ? 5.039 5.871 15.812 1 90.69 125 ILE B N 1
ATOM 2448 C CA . ILE B 1 125 ? 4.199 5.422 16.922 1 90.69 125 ILE B CA 1
ATOM 2449 C C . ILE B 1 125 ? 3.141 6.477 17.219 1 90.69 125 ILE B C 1
ATOM 2451 O O . ILE B 1 125 ? 1.976 6.148 17.453 1 90.69 125 ILE B O 1
ATOM 2455 N N . ASP B 1 126 ? 3.555 7.699 17.203 1 90.56 126 ASP B N 1
ATOM 2456 C CA . ASP B 1 126 ? 2.619 8.789 17.438 1 90.56 126 ASP B CA 1
ATOM 2457 C C . ASP B 1 126 ? 1.488 8.781 16.422 1 90.56 126 ASP B C 1
ATOM 2459 O O . ASP B 1 126 ? 0.326 9 16.766 1 90.56 126 ASP B O 1
ATOM 2463 N N . GLY B 1 127 ? 1.878 8.539 15.141 1 93.62 127 GLY B N 1
ATOM 2464 C CA . GLY B 1 127 ? 0.877 8.461 14.086 1 93.62 127 GLY B CA 1
ATOM 2465 C C . GLY B 1 127 ? -0.097 7.312 14.281 1 93.62 127 GLY B C 1
ATOM 2466 O O . GLY B 1 127 ? -1.306 7.484 14.109 1 93.62 127 GLY B O 1
ATOM 2467 N N . ILE B 1 128 ? 0.417 6.199 14.68 1 94.62 128 ILE B N 1
ATOM 2468 C CA . ILE B 1 128 ? -0.401 5.012 14.898 1 94.62 128 ILE B CA 1
ATOM 2469 C C . ILE B 1 128 ? -1.412 5.273 16.016 1 94.62 128 ILE B C 1
ATOM 2471 O O . ILE B 1 128 ? -2.602 4.988 15.859 1 94.62 128 ILE B O 1
ATOM 2475 N N . GLU B 1 129 ? -0.962 5.844 17.094 1 93.94 129 GLU B N 1
ATOM 2476 C CA . GLU B 1 129 ? -1.839 6.18 18.203 1 93.94 129 GLU B CA 1
ATOM 2477 C C . GLU B 1 129 ? -2.912 7.18 17.781 1 93.94 129 GLU B C 1
ATOM 2479 O O . GLU B 1 129 ? -4.086 7.02 18.125 1 93.94 129 GLU B O 1
ATOM 2484 N N . PHE B 1 130 ? -2.502 8.148 17.078 1 96.06 130 PHE B N 1
ATOM 2485 C CA . PHE B 1 130 ? -3.426 9.164 16.594 1 96.06 130 PHE B CA 1
ATOM 2486 C C . PHE B 1 130 ? -4.539 8.539 15.758 1 96.06 130 PHE B C 1
ATOM 2488 O O . PHE B 1 130 ? -5.723 8.766 16.016 1 96.06 130 PHE B O 1
ATOM 2495 N N . TYR B 1 131 ? -4.172 7.742 14.781 1 97.75 131 TYR B N 1
ATOM 2496 C CA . TYR B 1 131 ? -5.156 7.176 13.867 1 97.75 131 TYR B CA 1
ATOM 2497 C C . TYR B 1 131 ? -6.047 6.164 14.578 1 97.75 131 TYR B C 1
ATOM 2499 O O . TYR B 1 131 ? -7.246 6.078 14.305 1 97.75 131 TYR B O 1
ATOM 2507 N N . ARG B 1 132 ? -5.449 5.438 15.438 1 96.38 132 ARG B N 1
ATOM 2508 C CA . ARG B 1 132 ? -6.25 4.527 16.25 1 96.38 132 ARG B CA 1
ATOM 2509 C C . ARG B 1 132 ? -7.328 5.281 17.016 1 96.38 132 ARG B C 1
ATOM 2511 O O . ARG B 1 132 ? -8.492 4.879 17.016 1 96.38 132 ARG B O 1
ATOM 2518 N N . GLU B 1 133 ? -6.953 6.391 17.656 1 96.25 133 GLU B N 1
ATOM 2519 C CA . GLU B 1 133 ? -7.887 7.223 18.422 1 96.25 133 GLU B CA 1
ATOM 2520 C C . GLU B 1 133 ? -8.961 7.809 17.5 1 96.25 133 GLU B C 1
ATOM 2522 O O . GLU B 1 133 ? -10.078 8.086 17.953 1 96.25 133 GLU B O 1
ATOM 2527 N N . MET B 1 134 ? -8.594 7.941 16.281 1 97.81 134 MET B N 1
ATOM 2528 C CA . MET B 1 134 ? -9.523 8.531 15.312 1 97.81 134 MET B CA 1
ATOM 2529 C C . MET B 1 134 ? -10.414 7.461 14.688 1 97.81 134 MET B C 1
ATOM 2531 O O . MET B 1 134 ? -11.156 7.742 13.742 1 97.81 134 MET B O 1
ATOM 2535 N N . GLY B 1 135 ? -10.305 6.254 15.062 1 97.75 135 GLY B N 1
ATOM 2536 C CA . GLY B 1 135 ? -11.258 5.238 14.656 1 97.75 135 GLY B CA 1
ATOM 2537 C C . GLY B 1 135 ? -10.688 4.238 13.672 1 97.75 135 GLY B C 1
ATOM 2538 O O . GLY B 1 135 ? -11.391 3.342 13.203 1 97.75 135 GLY B O 1
ATOM 2539 N N . PHE B 1 136 ? -9.414 4.383 13.32 1 98.25 136 PHE B N 1
ATOM 2540 C CA . PHE B 1 136 ? -8.758 3.385 12.484 1 98.25 136 PHE B CA 1
ATOM 2541 C C . PHE B 1 136 ? -8.391 2.15 13.305 1 98.25 136 PHE B C 1
ATOM 2543 O O . PHE B 1 136 ? -7.219 1.927 13.609 1 98.25 136 PHE B O 1
ATOM 2550 N N . ASP B 1 137 ? -9.297 1.298 13.5 1 97 137 ASP B N 1
ATOM 2551 C CA . ASP B 1 137 ? -9.109 0.246 14.492 1 97 137 ASP B CA 1
ATOM 2552 C C . ASP B 1 137 ? -8.969 -1.121 13.828 1 97 137 ASP B C 1
ATOM 2554 O O . ASP B 1 137 ? -8.938 -2.148 14.508 1 97 137 ASP B O 1
ATOM 2558 N N . HIS B 1 138 ? -8.961 -1.202 12.5 1 97.62 138 HIS B N 1
ATOM 2559 C CA . HIS B 1 138 ? -8.719 -2.443 11.773 1 97.62 138 HIS B CA 1
ATOM 2560 C C . HIS B 1 138 ? -7.355 -2.418 11.086 1 97.62 138 HIS B C 1
ATOM 2562 O O . HIS B 1 138 ? -6.957 -1.395 10.531 1 97.62 138 HIS B O 1
ATOM 2568 N N . LEU B 1 139 ? -6.59 -3.49 11.156 1 96.81 139 LEU B N 1
ATOM 2569 C CA . LEU B 1 139 ? -5.43 -3.736 10.312 1 96.81 139 LEU B CA 1
ATOM 2570 C C . LEU B 1 139 ? -5.848 -4.344 8.977 1 96.81 139 LEU B C 1
ATOM 2572 O O . LEU B 1 139 ? -6.348 -5.469 8.938 1 96.81 139 LEU B O 1
ATOM 2576 N N . ASN B 1 140 ? -5.617 -3.578 7.953 1 97 140 ASN B N 1
ATOM 2577 C CA . ASN B 1 140 ? -6.074 -4.039 6.645 1 97 140 ASN B CA 1
ATOM 2578 C C . ASN B 1 140 ? -4.992 -4.84 5.926 1 97 140 ASN B C 1
ATOM 2580 O O . ASN B 1 140 ? -5.293 -5.824 5.246 1 97 140 ASN B O 1
ATOM 2584 N N . MET B 1 141 ? -3.807 -4.391 6.062 1 96.94 141 MET B N 1
ATOM 2585 C CA . MET B 1 141 ? -2.703 -4.953 5.289 1 96.94 141 MET B CA 1
ATOM 2586 C C . MET B 1 141 ? -1.363 -4.637 5.949 1 96.94 141 MET B C 1
ATOM 2588 O O . MET B 1 141 ? -1.235 -3.633 6.652 1 96.94 141 MET B O 1
ATOM 2592 N N . ILE B 1 142 ? -0.406 -5.527 5.742 1 96.5 142 ILE B N 1
ATOM 2593 C CA . ILE B 1 142 ? 0.975 -5.203 6.082 1 96.5 142 ILE B CA 1
ATOM 2594 C C . ILE B 1 142 ? 1.852 -5.312 4.84 1 96.5 142 ILE B C 1
ATOM 2596 O O . ILE B 1 142 ? 1.588 -6.129 3.953 1 96.5 142 ILE B O 1
ATOM 2600 N N . GLU B 1 143 ? 2.828 -4.508 4.801 1 97.88 143 GLU B N 1
ATOM 2601 C CA . GLU B 1 143 ? 3.832 -4.602 3.744 1 97.88 143 GLU B CA 1
ATOM 2602 C C . GLU B 1 143 ? 5.168 -5.094 4.293 1 97.88 143 GLU B C 1
ATOM 2604 O O . GLU B 1 143 ? 5.746 -4.473 5.188 1 97.88 143 GLU B O 1
ATOM 2609 N N . LEU B 1 144 ? 5.574 -6.199 3.826 1 98.06 144 LEU B N 1
ATOM 2610 C CA . LEU B 1 144 ? 6.867 -6.766 4.199 1 98.06 144 LEU B CA 1
ATOM 2611 C C . LEU B 1 144 ? 7.93 -6.414 3.164 1 98.06 144 LEU B C 1
ATOM 2613 O O . LEU B 1 144 ? 7.613 -6.152 2.002 1 98.06 144 LEU B O 1
ATOM 2617 N N . ARG B 1 145 ? 9.133 -6.402 3.643 1 97.94 145 ARG B N 1
ATOM 2618 C CA . ARG B 1 145 ? 10.258 -5.949 2.826 1 97.94 145 ARG B CA 1
ATOM 2619 C C . ARG B 1 145 ? 11.445 -6.895 2.957 1 97.94 145 ARG B C 1
ATOM 2621 O O . ARG B 1 145 ? 11.75 -7.367 4.051 1 97.94 145 ARG B O 1
ATOM 2628 N N . LYS B 1 146 ? 12.008 -7.27 1.846 1 98.31 146 LYS B N 1
ATOM 2629 C CA . LYS B 1 146 ? 13.273 -7.992 1.742 1 98.31 146 LYS B CA 1
ATOM 2630 C C . LYS B 1 146 ? 14.352 -7.121 1.104 1 98.31 146 LYS B C 1
ATOM 2632 O O . LYS B 1 146 ? 14.203 -6.672 -0.034 1 98.31 146 LYS B O 1
ATOM 2637 N N . ASN B 1 147 ? 15.422 -6.918 1.828 1 98.19 147 ASN B N 1
ATOM 2638 C CA . ASN B 1 147 ? 16.5 -6.082 1.312 1 98.19 147 ASN B CA 1
ATOM 2639 C C . ASN B 1 147 ? 17.562 -6.918 0.597 1 98.19 147 ASN B C 1
ATOM 2641 O O . ASN B 1 147 ? 18.047 -7.906 1.145 1 98.19 147 ASN B O 1
ATOM 2645 N N . TYR B 1 148 ? 17.875 -6.523 -0.641 1 98.12 148 TYR B N 1
ATOM 2646 C CA . TYR B 1 148 ? 19.031 -7.078 -1.326 1 98.12 148 TYR B CA 1
ATOM 2647 C C . TYR B 1 148 ? 20.281 -6.234 -1.068 1 98.12 148 TYR B C 1
ATOM 2649 O O . TYR B 1 148 ? 21.391 -6.75 -1.064 1 98.12 148 TYR B O 1
ATOM 2657 N N . ASP B 1 149 ? 20.094 -4.926 -0.97 1 96.69 149 ASP B N 1
ATOM 2658 C CA . ASP B 1 149 ? 21.125 -4.027 -0.445 1 96.69 149 ASP B CA 1
ATOM 2659 C C . ASP B 1 149 ? 21.141 -4.047 1.082 1 96.69 149 ASP B C 1
ATOM 2661 O O . ASP B 1 149 ? 20.328 -3.385 1.729 1 96.69 149 ASP B O 1
ATOM 2665 N N . LEU B 1 150 ? 22.094 -4.652 1.644 1 94.38 150 LEU B N 1
ATOM 2666 C CA . LEU B 1 150 ? 22.125 -4.953 3.07 1 94.38 150 LEU B CA 1
ATOM 2667 C C . LEU B 1 150 ? 22.328 -3.688 3.893 1 94.38 150 LEU B C 1
ATOM 2669 O O . LEU B 1 150 ? 22.094 -3.678 5.102 1 94.38 150 LEU B O 1
ATOM 2673 N N . ARG B 1 151 ? 22.766 -2.555 3.262 1 93.62 151 ARG B N 1
ATOM 2674 C CA . ARG B 1 151 ? 22.906 -1.276 3.951 1 93.62 151 ARG B CA 1
ATOM 2675 C C . ARG B 1 151 ? 21.547 -0.74 4.402 1 93.62 151 ARG B C 1
ATOM 2677 O O . ARG B 1 151 ? 21.484 0.137 5.266 1 93.62 151 ARG B O 1
ATOM 2684 N N . LEU B 1 152 ? 20.5 -1.318 3.928 1 94.38 152 LEU B N 1
ATOM 2685 C CA . LEU B 1 152 ? 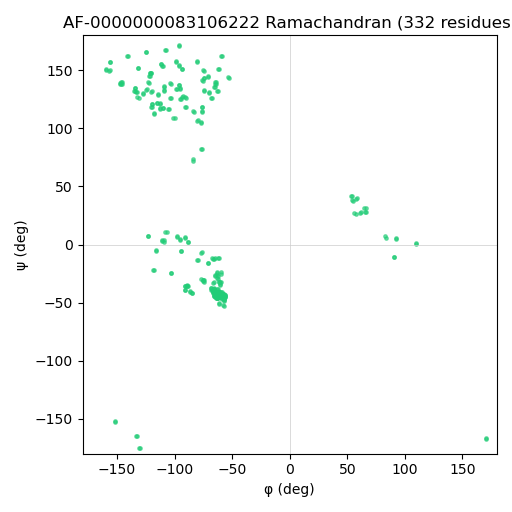19.156 -0.862 4.227 1 94.38 152 LEU B CA 1
ATOM 2686 C C . LEU B 1 152 ? 18.562 -1.634 5.402 1 94.38 152 LEU B C 1
ATOM 2688 O O . LEU B 1 152 ? 17.469 -1.316 5.875 1 94.38 152 LEU B O 1
ATOM 2692 N N . ASN B 1 153 ? 19.25 -2.609 5.879 1 95.56 153 ASN B N 1
ATOM 2693 C CA . ASN B 1 153 ? 18.75 -3.393 7.004 1 95.56 153 ASN B CA 1
ATOM 2694 C C . ASN B 1 153 ? 18.625 -2.547 8.266 1 95.56 153 ASN B C 1
ATOM 2696 O O . ASN B 1 153 ? 19.453 -1.674 8.516 1 95.56 153 ASN B O 1
ATOM 2700 N N . LYS B 1 154 ? 17.562 -2.805 8.945 1 94.19 154 LYS B N 1
ATOM 2701 C CA . LYS B 1 154 ? 17.344 -2.195 10.25 1 94.19 154 LYS B CA 1
ATOM 2702 C C . LYS B 1 154 ? 17.5 -3.221 11.375 1 94.19 154 LYS B C 1
ATOM 2704 O O . LYS B 1 154 ? 17.547 -4.426 11.117 1 94.19 154 LYS B O 1
ATOM 2709 N N . GLU B 1 155 ? 17.578 -2.738 12.625 1 92.81 155 GLU B N 1
ATOM 2710 C CA . GLU B 1 155 ? 17.875 -3.65 13.727 1 92.81 155 GLU B CA 1
ATOM 2711 C C . GLU B 1 155 ? 16.734 -3.686 14.734 1 92.81 155 GLU B C 1
ATOM 2713 O O . GLU B 1 155 ? 16.625 -4.625 15.531 1 92.81 155 GLU B O 1
ATOM 2718 N N . GLU B 1 156 ? 15.938 -2.639 14.719 1 92.19 156 GLU B N 1
ATOM 2719 C CA . GLU B 1 156 ? 14.859 -2.59 15.703 1 92.19 156 GLU B CA 1
ATOM 2720 C C . GLU B 1 156 ? 13.812 -3.66 15.43 1 92.19 156 GLU B C 1
ATOM 2722 O O . GLU B 1 156 ? 13.234 -3.707 14.336 1 92.19 156 GLU B O 1
ATOM 2727 N N . GLU B 1 157 ? 13.531 -4.461 16.422 1 91.31 157 GLU B N 1
ATOM 2728 C CA . GLU B 1 157 ? 12.617 -5.59 16.234 1 91.31 157 GLU B CA 1
ATOM 2729 C C . GLU B 1 157 ? 11.188 -5.211 16.609 1 91.31 157 GLU B C 1
ATOM 2731 O O . GLU B 1 157 ? 10.969 -4.309 17.422 1 91.31 157 GLU B O 1
ATOM 2736 N N . VAL B 1 158 ? 10.289 -5.898 15.938 1 88.44 158 VAL B N 1
ATOM 2737 C CA . VAL B 1 158 ? 8.867 -5.766 16.25 1 88.44 158 VAL B CA 1
ATOM 2738 C C . VAL B 1 158 ? 8.164 -7.102 16.031 1 88.44 158 VAL B C 1
ATOM 2740 O O . VAL B 1 158 ? 8.477 -7.824 15.078 1 88.44 158 VAL B O 1
ATOM 2743 N N . GLU B 1 159 ? 7.32 -7.391 16.938 1 86.94 159 GLU B N 1
ATOM 2744 C CA . GLU B 1 159 ? 6.508 -8.594 16.766 1 86.94 159 GLU B CA 1
ATOM 2745 C C . GLU B 1 159 ? 5.16 -8.258 16.125 1 86.94 159 GLU B C 1
ATOM 2747 O O . GLU B 1 159 ? 4.449 -7.371 16.609 1 86.94 159 GLU B O 1
ATOM 2752 N N . ILE B 1 160 ? 4.918 -8.898 15.109 1 82.94 160 ILE B N 1
ATOM 2753 C CA . ILE B 1 160 ? 3.641 -8.75 14.414 1 82.94 160 ILE B CA 1
ATOM 2754 C C . ILE B 1 160 ? 3.049 -10.125 14.125 1 82.94 160 ILE B C 1
ATOM 2756 O O . ILE B 1 160 ? 3.711 -10.984 13.539 1 82.94 160 ILE B O 1
ATOM 2760 N N . LEU B 1 161 ? 1.742 -10.375 14.562 1 85.44 161 LEU B N 1
ATOM 2761 C CA . LEU B 1 161 ? 0.994 -11.586 14.25 1 85.44 161 LEU B CA 1
ATOM 2762 C C . LEU B 1 161 ? 1.761 -12.828 14.695 1 85.44 161 LEU B C 1
ATOM 2764 O O . LEU B 1 161 ? 1.74 -13.852 14.016 1 85.44 161 LEU B O 1
ATOM 2768 N N . GLY B 1 162 ? 2.598 -12.68 15.719 1 84.12 162 GLY B N 1
ATOM 2769 C CA . GLY B 1 162 ? 3.311 -13.812 16.297 1 84.12 162 GLY B CA 1
ATOM 2770 C C . GLY B 1 162 ? 4.68 -14.031 15.68 1 84.12 162 GLY B C 1
ATOM 2771 O O . GLY B 1 162 ? 5.375 -14.992 16.016 1 84.12 162 GLY B O 1
ATOM 2772 N N . TYR B 1 163 ? 5.078 -13.133 14.789 1 88.81 163 TYR B N 1
ATOM 2773 C CA . TYR B 1 163 ? 6.367 -13.25 14.117 1 88.81 163 TYR B CA 1
ATOM 2774 C C . TYR B 1 163 ? 7.242 -12.031 14.398 1 88.81 163 TYR B C 1
ATOM 2776 O O . TYR B 1 163 ? 6.738 -10.914 14.539 1 88.81 163 TYR B O 1
ATOM 2784 N N . ASP B 1 164 ? 8.523 -12.305 14.438 1 91 164 ASP B N 1
ATOM 2785 C CA . ASP B 1 164 ? 9.469 -11.211 14.641 1 91 164 ASP B CA 1
ATOM 2786 C C . ASP B 1 164 ? 9.914 -10.617 13.305 1 91 164 ASP B C 1
ATOM 2788 O O . ASP B 1 164 ? 10.312 -11.352 12.391 1 91 164 ASP B O 1
ATOM 2792 N N . PHE B 1 165 ? 9.758 -9.367 13.188 1 94.56 165 PHE B N 1
ATOM 2793 C CA . PHE B 1 165 ? 10.258 -8.594 12.055 1 94.56 165 PHE B CA 1
ATOM 2794 C C . PHE B 1 165 ? 11.148 -7.449 12.531 1 94.56 165 PHE B C 1
ATOM 2796 O O . PHE B 1 165 ? 11.242 -7.188 13.734 1 94.56 165 PHE B O 1
ATOM 2803 N N . LYS B 1 166 ? 11.844 -6.91 11.578 1 94.44 166 LYS B N 1
ATOM 2804 C CA . LYS B 1 166 ? 12.547 -5.656 11.828 1 94.44 166 LYS B CA 1
ATOM 2805 C C . LYS B 1 166 ? 11.719 -4.461 11.352 1 94.44 166 LYS B C 1
ATOM 2807 O O . LYS B 1 166 ? 11.086 -4.523 10.289 1 94.44 166 LYS B O 1
ATOM 2812 N N . LYS B 1 167 ? 11.695 -3.373 12.203 1 90.19 167 LYS B N 1
ATOM 2813 C CA . LYS B 1 167 ? 11.008 -2.15 11.805 1 90.19 167 LYS B CA 1
ATOM 2814 C C . LYS B 1 167 ? 11.828 -1.353 10.797 1 90.19 167 LYS B C 1
ATOM 2816 O O . LYS B 1 167 ? 12.953 -0.943 11.094 1 90.19 167 LYS B O 1
ATOM 2821 N N . TYR B 1 168 ? 11.266 -1.224 9.75 1 88.44 168 TYR B N 1
ATOM 2822 C CA . TYR B 1 168 ? 11.945 -0.357 8.797 1 88.44 168 TYR B CA 1
ATOM 2823 C C . TYR B 1 168 ? 11.508 1.094 8.977 1 88.44 168 TYR B C 1
ATOM 2825 O O . TYR B 1 168 ? 10.328 1.373 9.195 1 88.44 168 TYR B O 1
#

Solvent-accessible surface area (backbone atoms only — not comparable to full-atom values): 18132 Å² total; per-residue (Å²): 129,71,71,49,74,41,78,62,57,83,88,40,46,82,67,48,14,57,51,46,21,50,53,53,35,53,55,35,55,76,68,68,52,61,72,91,71,50,60,42,64,70,55,15,43,51,48,46,57,51,43,58,74,65,32,47,40,32,35,32,30,50,74,87,36,80,46,36,35,38,36,33,36,70,54,75,85,45,25,35,34,51,76,43,79,47,63,44,73,95,58,55,95,68,60,50,68,59,55,51,48,53,53,49,49,52,51,38,54,75,68,59,31,34,32,43,30,37,74,43,47,65,76,43,53,69,57,52,53,51,41,40,75,72,50,32,42,25,38,47,32,36,27,31,27,24,69,65,40,67,89,69,66,57,80,50,70,43,57,48,89,90,37,80,26,21,44,76,129,71,69,48,75,42,77,62,57,84,86,41,46,81,66,48,13,59,51,46,21,50,54,53,34,51,55,35,55,77,69,67,52,62,71,91,71,50,60,42,63,70,53,15,43,52,48,46,57,50,44,57,74,64,32,47,40,32,36,31,31,50,72,86,38,79,47,35,35,38,35,34,36,70,52,77,86,44,26,36,33,52,74,44,78,46,63,42,74,94,59,55,96,67,60,51,67,60,55,51,50,53,53,49,50,52,52,38,52,74,68,60,32,33,32,42,30,37,76,44,48,63,75,43,54,70,57,52,54,50,41,39,75,70,50,32,43,26,36,47,32,35,28,32,27,22,68,66,40,68,88,70,64,56,80,51,71,41,57,45,89,90,38,80,27,20,44,77

Sequence (336 aa):
MKMKLRVCDDNDKNIVAPMIVELMNYHRRLTKSPQEYWCTIEEGEKSFDSWLKEGRIYLIVNNGDYIGFFYLEFGGNNAAWLEDLFILEKYRRKGLGRKAMNILDDIMIKENITALFVDVIPRNIDGIEFYREMGFDHLNMIELRKNYDLRLNKEEEVEILGYDFKKYMKMKLRVCDDNDKNIVAPMIVELMNYHRRLTKSPQEYWCTIEEGEKSFDSWLKEGRIYLIVNNGDYIGFFYLEFGGNNAAWLEDLFILEKYRRKGLGRKAMNILDDIMIKENITALFVDVIPRNIDGIEFYREMGFDHLNMIELRKNYDLRLNKEEEVEILGYDFKKY

Foldseek 3Di:
DDKAKDWDDPVCLVVQLVQQQVVQQVVCVVVVHDPVPRADSVNSSVVVVVLVVFFIKIFIADPNDRFWIWGWGADPPLAIETEDTTGHPVCPPVCSSLVHLVNVVVVSVVVVRPYYHYDDQPVPPVVVVVVVVSPPVDDDDDDDDDDPPCVPDADDWDDDPNDIDGRD/DDKAKDWDDPVCLVVQLVQQQVVQQVVCVVVVHDPVPRADSVNSSVVVVVLVVFFIKIFIADPNDRFWIWGWGADPPLAIETEDTTGHPVCPPVCSSLVHLVNVVVVSVVVVRPYYHYDDQPVPPVVVVVVVVSPPVDDDDDDDDDDPPCVPDADDWDDDPNDIDGRD

InterPro domains:
  IPR000182 GNAT domain [PF00583] (36-136)
  IPR000182 GNAT domain [PS51186] (3-155)
  IPR016181 Acyl-CoA N-acyltransferase [SSF55729] (1-139)

pLDDT: mean 95.42, std 4.76, range [59.22, 98.88]